Protein AF-A0A940FHJ2-F1 (afdb_monomer)

Nearest PDB structures (foldseek):
  7kdt-assembly1_A  TM=5.756E-01  e=2.797E-02  Homo sapiens
  3hym-assembly10_L  TM=4.550E-01  e=8.318E-03  Homo sapiens
  3hym-assembly10_H  TM=4.574E-01  e=1.674E-02  Homo sapiens
  7rqf-assembly1_A  TM=3.816E-01  e=1.525E-02  Pseudomonas aeruginosa PAO1
  7xn7-assembly1_q  TM=4.745E-01  e=3.876E-02  Komagataella phaffii

Sequence (219 aa):
MRRRVVALGLAALLWGVQAACLKQLGAAQSAGISRLTVPNPQLVKLAVSDFDNLTADLLWMQVIVHNGEQLVADGDA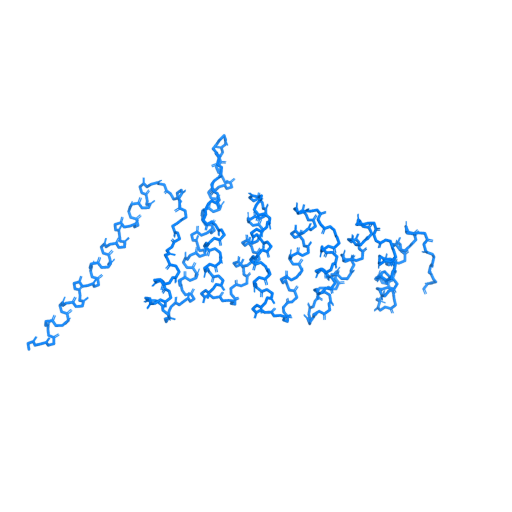MRDFSGMYEALDLVTDLDSRFREAAIFGSWMLSDAGKVDEARRLLVKSMHQHPSEWIYPYQLGFVEFLYARRYIEAAEYFSRAASLPDGPAGAARMAAGMYAKGNKTDLAIASWRNIHAKGDARVRGFARRALAKLGVSVDP

Secondary structure (DSSP, 8-state):
-HHHHHHHHHHHHHHHHHHHHHHHHHHHHHS-S-S-----HHHHHHHHGGGHHHHHHHHHHHHHHHHHHHHH--SS-----TTHHHHHHHHHHH-TT-HHHHHHHHHHHHHTT-HHHHHHHHHHHHHH-TT-THHHHHHHHHIIIII--HHHHHHHHHHHHHSTT--TTHHHHHHHHHHHTT-HHHHHHHHHHHHHHS-HHHHHHHHHHHHHTT-----

Foldseek 3Di:
DVVVVVVVVVVVVVVVVVVVVVVVVVVCVVVDLQDLDQPDLVVCCVPPVVCLQVVLVVLVVSLVVLLVCLVPDDDPPPRDCPCLLVSLVSSCVSPVVPVCSLQVSLVSCLVVVNLVSNLVSLVVSCVVPVQALVSLQSNLVSCVPRVVNLQSSLVSLVSSCPHPPRDPCSLVSSLVSCVVVVVLVVNLVSLVVQLVPDDPVSVVVSQVSCVVSVDHDDD

Radius of gyration: 24.1 Å; Cα contacts (8 Å, |Δi|>4): 245; chains: 1; bounding box: 44×49×82 Å

Structure (mmCIF, N/CA/C/O backbone):
data_AF-A0A940FHJ2-F1
#
_entry.id   AF-A0A940FHJ2-F1
#
loop_
_atom_site.group_PDB
_atom_site.id
_atom_site.type_symbol
_atom_site.label_atom_id
_atom_site.label_alt_id
_atom_site.label_comp_id
_atom_site.label_asym_id
_atom_site.label_entity_id
_atom_site.label_seq_id
_atom_site.pdbx_PDB_ins_code
_atom_site.Cartn_x
_atom_site.Cartn_y
_atom_site.Cartn_z
_atom_site.occupancy
_atom_site.B_iso_or_equiv
_atom_site.auth_seq_id
_atom_site.auth_comp_id
_atom_site.auth_asym_id
_atom_site.auth_atom_id
_atom_site.pdbx_PDB_model_num
ATOM 1 N N . MET A 1 1 ? 21.858 -28.198 -49.467 1.00 59.72 1 MET A N 1
ATOM 2 C CA . MET A 1 1 ? 22.017 -26.755 -49.768 1.00 59.72 1 MET A CA 1
ATOM 3 C C . MET A 1 1 ? 21.027 -25.880 -48.988 1.00 59.72 1 MET A C 1
ATOM 5 O O . MET A 1 1 ? 21.465 -25.062 -48.194 1.00 59.72 1 MET A O 1
ATOM 9 N N . ARG A 1 2 ? 19.713 -26.129 -49.085 1.00 68.19 2 ARG A N 1
ATOM 10 C CA . ARG A 1 2 ? 18.634 -25.370 -48.412 1.00 68.19 2 ARG A CA 1
ATOM 11 C C . ARG A 1 2 ? 18.776 -25.202 -46.882 1.00 68.19 2 ARG A C 1
ATOM 13 O O . ARG A 1 2 ? 18.584 -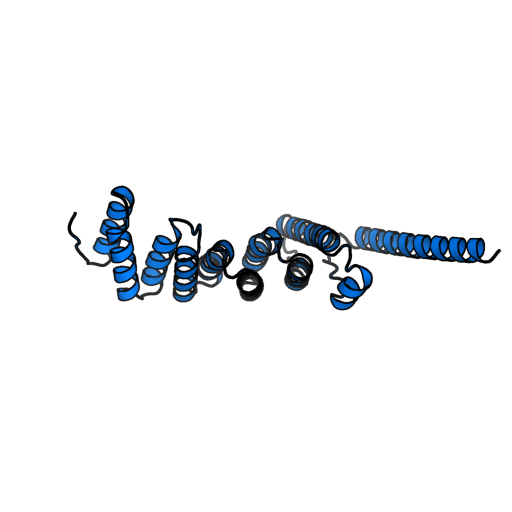24.106 -46.378 1.00 68.19 2 ARG A O 1
ATOM 20 N N . ARG A 1 3 ? 19.212 -26.237 -46.149 1.00 61.84 3 ARG A N 1
ATOM 21 C CA . ARG A 1 3 ? 19.461 -26.154 -44.689 1.00 61.84 3 ARG A CA 1
ATOM 22 C C . ARG A 1 3 ? 20.616 -25.215 -44.308 1.00 61.84 3 ARG A C 1
ATOM 24 O O . ARG A 1 3 ? 20.548 -24.567 -43.275 1.00 61.84 3 ARG A O 1
ATOM 31 N N . ARG A 1 4 ? 21.649 -25.114 -45.154 1.00 67.00 4 ARG A N 1
ATOM 32 C CA . ARG A 1 4 ? 22.792 -24.210 -44.927 1.00 67.00 4 ARG A CA 1
ATOM 33 C C . ARG A 1 4 ? 22.402 -22.752 -45.167 1.00 67.00 4 ARG A C 1
ATOM 35 O O . ARG A 1 4 ? 22.816 -21.892 -44.410 1.00 67.00 4 ARG A O 1
ATOM 42 N N . VAL A 1 5 ? 21.553 -22.497 -46.164 1.00 76.31 5 VAL A N 1
ATOM 43 C CA . VAL A 1 5 ? 21.015 -21.155 -46.447 1.00 76.31 5 VAL A CA 1
ATOM 44 C C . VAL A 1 5 ? 20.120 -20.663 -45.306 1.00 76.31 5 VAL A C 1
ATOM 46 O O . VAL A 1 5 ? 20.263 -19.529 -44.872 1.00 76.31 5 VAL A O 1
ATOM 49 N N . VAL A 1 6 ? 19.259 -21.530 -44.761 1.00 74.69 6 VAL A N 1
ATOM 50 C CA . VAL A 1 6 ? 18.420 -21.188 -43.598 1.00 74.69 6 VAL A CA 1
ATOM 51 C C . VAL A 1 6 ? 19.267 -20.942 -42.345 1.00 74.69 6 VAL A C 1
ATOM 53 O O . VAL A 1 6 ? 19.045 -19.957 -41.652 1.00 74.69 6 VAL A O 1
ATOM 56 N N . ALA A 1 7 ? 20.273 -21.783 -42.080 1.00 72.31 7 ALA A N 1
ATOM 57 C CA . ALA A 1 7 ? 21.169 -21.596 -40.937 1.00 72.31 7 ALA A CA 1
ATOM 58 C C . ALA A 1 7 ? 21.975 -20.287 -41.028 1.00 72.31 7 ALA A C 1
ATOM 60 O O . ALA A 1 7 ? 22.108 -19.583 -40.032 1.00 72.31 7 ALA A O 1
ATOM 61 N N . LEU A 1 8 ? 22.459 -19.927 -42.222 1.00 80.81 8 LEU A N 1
ATOM 62 C CA . LEU A 1 8 ? 23.147 -18.655 -42.462 1.00 80.81 8 LEU A CA 1
ATOM 63 C C . LEU A 1 8 ? 22.206 -17.454 -42.314 1.00 80.81 8 LEU A C 1
ATOM 65 O O . LEU A 1 8 ? 22.603 -16.443 -41.745 1.00 80.81 8 LEU A O 1
ATOM 69 N N . GLY A 1 9 ? 20.955 -17.577 -42.767 1.00 79.12 9 GLY A N 1
ATOM 70 C CA . GLY A 1 9 ? 19.933 -16.547 -42.577 1.00 79.12 9 GLY A CA 1
ATOM 71 C C . GLY A 1 9 ? 19.607 -16.310 -41.101 1.00 79.12 9 GLY A C 1
ATOM 72 O O . GLY A 1 9 ? 19.577 -15.167 -40.660 1.00 79.12 9 GLY A O 1
ATOM 73 N N . LEU A 1 10 ? 19.438 -17.380 -40.318 1.00 74.81 10 LEU A N 1
ATOM 74 C CA . LEU A 1 10 ? 19.198 -17.292 -38.873 1.00 74.81 10 LEU A CA 1
ATOM 75 C C . LEU A 1 10 ? 20.406 -16.728 -38.121 1.00 74.81 10 LEU A C 1
ATOM 77 O O . LEU A 1 10 ? 20.232 -15.891 -37.242 1.00 74.81 10 LEU A O 1
ATOM 81 N N . ALA A 1 11 ? 21.623 -17.135 -38.492 1.00 72.81 11 ALA A N 1
ATOM 82 C CA . ALA A 1 11 ? 22.846 -16.595 -37.909 1.00 72.81 11 ALA A CA 1
ATOM 83 C C . ALA A 1 11 ? 23.003 -15.097 -38.205 1.00 72.81 11 ALA A C 1
ATOM 85 O O . ALA A 1 11 ? 23.336 -14.338 -37.302 1.00 72.81 11 ALA A O 1
ATOM 86 N N . ALA A 1 12 ? 22.705 -14.657 -39.432 1.00 76.62 12 ALA A N 1
ATOM 87 C CA . ALA A 1 12 ? 22.716 -13.244 -39.804 1.00 76.62 12 ALA A CA 1
ATOM 88 C C . ALA A 1 12 ? 21.636 -12.440 -39.063 1.00 76.62 12 ALA A C 1
ATOM 90 O O . ALA A 1 12 ? 21.886 -11.301 -38.672 1.00 76.62 12 ALA A O 1
ATOM 91 N N . LEU A 1 13 ? 20.463 -13.036 -38.822 1.00 77.31 13 LEU A N 1
ATOM 92 C CA . LEU A 1 13 ? 19.397 -12.417 -38.037 1.00 77.31 13 LEU A CA 1
ATOM 93 C C . LEU A 1 13 ? 19.810 -12.259 -36.566 1.00 77.31 13 LEU A C 1
ATOM 95 O O . LEU A 1 13 ? 19.687 -11.172 -36.014 1.00 77.31 13 LEU A O 1
ATOM 99 N N . LEU A 1 14 ? 20.368 -13.314 -35.962 1.00 69.44 14 LEU A N 1
ATOM 100 C CA . LEU A 1 14 ? 20.918 -13.301 -34.601 1.00 69.44 14 LEU A CA 1
ATOM 101 C C . LEU A 1 14 ? 22.036 -12.267 -34.452 1.00 69.44 14 LEU A C 1
ATOM 103 O O . LEU A 1 14 ? 22.025 -11.490 -33.504 1.00 69.44 14 LEU A O 1
ATOM 107 N N . TRP A 1 15 ? 22.957 -12.197 -35.416 1.00 73.19 15 TRP A N 1
ATOM 108 C CA . TRP A 1 15 ? 24.002 -11.173 -35.447 1.00 73.19 15 TRP A CA 1
ATOM 109 C C . TRP A 1 15 ? 23.436 -9.763 -35.616 1.00 73.19 15 TRP A C 1
ATOM 111 O O . TRP A 1 15 ? 23.907 -8.837 -34.965 1.00 73.19 15 TRP A O 1
ATOM 121 N N . GLY A 1 16 ? 22.415 -9.590 -36.457 1.00 74.19 16 GLY A N 1
ATOM 122 C CA . GLY A 1 16 ? 21.731 -8.312 -36.644 1.00 74.19 16 GLY A CA 1
ATOM 123 C C . GLY A 1 16 ? 21.043 -7.836 -35.366 1.00 74.19 16 GLY A C 1
ATOM 124 O O . GLY A 1 16 ? 21.204 -6.680 -34.980 1.00 74.19 16 GLY A O 1
ATOM 125 N N . VAL A 1 17 ? 20.354 -8.740 -34.667 1.00 72.69 17 VAL A N 1
ATOM 126 C CA . VAL A 1 17 ? 19.733 -8.477 -33.362 1.00 72.69 17 VAL A CA 1
ATOM 127 C C . VAL A 1 17 ? 20.798 -8.162 -32.312 1.00 72.69 17 VAL A C 1
ATOM 129 O O . VAL A 1 17 ? 20.668 -7.178 -31.590 1.00 72.69 17 VAL A O 1
ATOM 132 N N . GLN A 1 18 ? 21.890 -8.927 -32.260 1.00 64.25 18 GLN A N 1
ATOM 133 C CA . GLN A 1 18 ? 22.976 -8.713 -31.303 1.00 64.25 18 GLN A CA 1
ATOM 134 C C . GLN A 1 18 ? 23.720 -7.394 -31.558 1.00 64.25 18 GLN A C 1
ATOM 136 O O . GLN A 1 18 ? 24.024 -6.670 -30.614 1.00 64.25 18 GLN A O 1
ATOM 141 N N . ALA A 1 19 ? 23.959 -7.031 -32.819 1.00 66.81 19 ALA A N 1
ATOM 142 C CA . ALA A 1 19 ? 24.574 -5.762 -33.199 1.00 66.81 19 ALA A CA 1
ATOM 143 C C . ALA A 1 19 ? 23.647 -4.565 -32.941 1.00 66.81 19 ALA A C 1
ATOM 145 O O . ALA A 1 19 ? 24.117 -3.509 -32.518 1.00 66.81 19 ALA A O 1
ATOM 146 N N . ALA A 1 20 ? 22.338 -4.714 -33.165 1.00 66.56 20 ALA A N 1
ATOM 147 C CA . ALA A 1 20 ? 21.347 -3.696 -32.823 1.00 66.56 20 ALA A CA 1
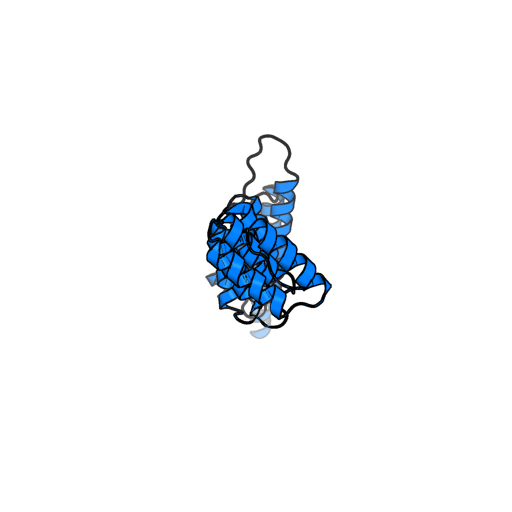ATOM 148 C C . ALA A 1 20 ? 21.244 -3.507 -31.303 1.00 66.56 20 ALA A C 1
ATOM 150 O O . ALA A 1 20 ? 21.253 -2.372 -30.833 1.00 66.56 20 ALA A O 1
ATOM 151 N N . CYS A 1 21 ? 21.252 -4.605 -30.544 1.00 59.28 21 CYS A N 1
ATOM 152 C CA . CYS A 1 21 ? 21.274 -4.600 -29.085 1.00 59.28 21 CYS A CA 1
ATOM 153 C C . CYS A 1 21 ? 22.549 -3.932 -28.550 1.00 59.28 21 CYS A C 1
ATOM 155 O O . CYS A 1 21 ? 22.465 -3.020 -27.738 1.00 59.28 21 CYS A O 1
ATOM 157 N N . LEU A 1 22 ? 23.729 -4.280 -29.078 1.00 56.97 22 LEU A N 1
ATOM 158 C CA . LEU A 1 22 ? 25.003 -3.647 -28.713 1.00 56.97 22 LEU A CA 1
ATOM 159 C C . LEU A 1 22 ? 25.050 -2.157 -29.067 1.00 56.97 22 LEU A C 1
ATOM 161 O O . LEU A 1 22 ? 25.589 -1.365 -28.300 1.00 56.97 22 LEU A O 1
ATOM 165 N N . LYS A 1 23 ? 24.472 -1.750 -30.203 1.00 62.69 23 LYS A N 1
ATOM 166 C CA . LYS A 1 23 ? 24.360 -0.330 -30.567 1.00 62.69 23 LYS A CA 1
ATOM 167 C C . LYS A 1 23 ? 23.392 0.423 -29.662 1.00 62.69 23 LYS A C 1
ATOM 169 O O . LYS A 1 23 ? 23.693 1.553 -29.301 1.00 62.69 23 LYS A O 1
ATO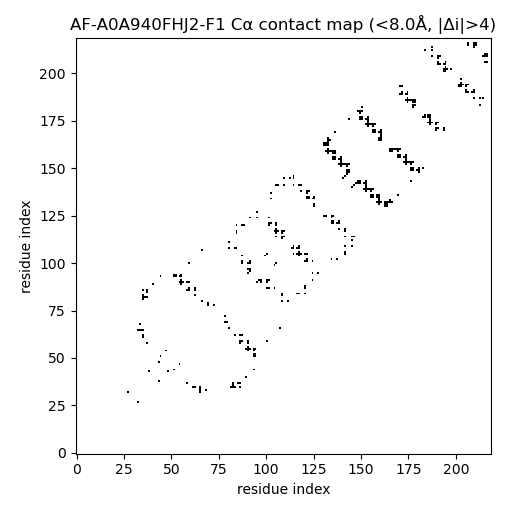M 174 N N . GLN A 1 24 ? 22.266 -0.179 -29.284 1.00 58.66 24 GLN A N 1
ATOM 175 C CA . GLN A 1 24 ? 21.334 0.411 -28.320 1.00 58.66 24 GLN A CA 1
ATOM 176 C C . GLN A 1 24 ? 21.951 0.497 -26.924 1.00 58.66 24 GLN A C 1
ATOM 178 O O . GLN A 1 24 ? 21.825 1.531 -26.282 1.00 58.66 24 GLN A O 1
ATOM 183 N N . LEU A 1 25 ? 22.683 -0.532 -26.497 1.00 54.69 25 LEU A N 1
ATOM 184 C CA . LEU A 1 25 ? 23.445 -0.536 -25.250 1.00 54.69 25 LEU A CA 1
ATOM 185 C C . LEU A 1 25 ? 24.536 0.538 -25.262 1.00 54.69 25 LEU A C 1
ATOM 187 O O . LEU A 1 25 ? 24.641 1.286 -24.302 1.00 54.69 25 LEU A O 1
ATOM 191 N N . GLY A 1 26 ? 25.295 0.678 -26.353 1.00 47.75 26 GLY A N 1
ATOM 192 C CA . GLY A 1 26 ? 26.315 1.721 -26.499 1.00 47.75 26 GLY A CA 1
ATOM 193 C C . GLY A 1 26 ? 25.729 3.134 -26.579 1.00 47.75 26 GLY A C 1
ATOM 194 O O . GLY A 1 26 ? 26.271 4.059 -25.980 1.00 47.75 26 GLY A O 1
ATOM 195 N N . ALA A 1 27 ? 24.586 3.303 -27.252 1.00 52.53 27 ALA A N 1
ATOM 196 C CA . ALA A 1 27 ? 23.852 4.565 -27.288 1.00 52.53 27 ALA A CA 1
ATOM 197 C C . ALA A 1 27 ? 23.308 4.938 -25.897 1.00 52.53 27 ALA A C 1
ATOM 199 O O . ALA A 1 27 ? 23.469 6.083 -25.478 1.00 52.53 27 ALA A O 1
ATOM 200 N N . ALA A 1 28 ? 22.760 3.968 -25.157 1.00 50.19 28 ALA A N 1
ATOM 201 C CA . ALA A 1 28 ? 22.333 4.122 -23.765 1.00 50.19 28 ALA A CA 1
ATOM 202 C C . ALA A 1 28 ? 23.512 4.432 -22.826 1.00 50.19 28 ALA A C 1
ATOM 204 O O . ALA A 1 28 ? 23.382 5.242 -21.918 1.00 50.19 28 ALA A O 1
ATOM 205 N N . GLN A 1 29 ? 24.692 3.862 -23.084 1.00 45.03 29 GLN A N 1
ATOM 206 C CA . GLN A 1 29 ? 25.918 4.161 -22.338 1.00 45.03 29 GLN A CA 1
ATOM 207 C C . GLN A 1 29 ? 26.427 5.589 -22.599 1.00 45.03 29 GLN A C 1
ATOM 209 O O . GLN A 1 29 ? 26.970 6.227 -21.702 1.00 45.03 29 GLN A O 1
ATOM 214 N N . SER A 1 30 ? 26.248 6.098 -23.823 1.00 41.78 30 SER A N 1
ATOM 215 C CA . SER A 1 30 ? 26.708 7.432 -24.240 1.00 41.78 30 SER A CA 1
ATOM 216 C C . SER A 1 30 ? 25.734 8.576 -23.929 1.00 41.78 30 SER A C 1
ATOM 218 O O . SER A 1 30 ? 26.151 9.730 -23.889 1.00 41.78 30 SER A O 1
ATOM 220 N N . ALA A 1 31 ? 24.455 8.275 -23.689 1.00 47.28 31 ALA A N 1
ATOM 221 C CA . ALA A 1 31 ? 23.430 9.262 -23.341 1.00 47.28 31 ALA A CA 1
ATOM 222 C C . ALA A 1 31 ? 23.400 9.608 -21.837 1.00 47.28 31 ALA A C 1
ATOM 224 O O . ALA A 1 31 ? 22.582 10.423 -21.413 1.00 47.28 31 ALA A O 1
ATOM 225 N N . GLY A 1 32 ? 24.270 8.978 -21.037 1.00 43.28 32 GLY A N 1
ATOM 226 C CA . GLY A 1 32 ? 23.998 8.742 -19.623 1.00 43.28 32 GLY A CA 1
ATOM 227 C C . GLY A 1 32 ? 22.874 7.712 -19.481 1.00 43.28 32 GLY A C 1
ATOM 228 O O . GLY A 1 32 ? 21.991 7.611 -20.331 1.00 43.28 32 GLY A O 1
ATOM 229 N N . ILE A 1 33 ? 22.842 6.975 -18.375 1.00 44.97 33 ILE A N 1
ATOM 230 C CA . ILE A 1 33 ? 21.748 6.045 -18.019 1.00 44.97 33 ILE A CA 1
ATOM 231 C C . ILE A 1 33 ? 20.425 6.822 -17.729 1.00 44.97 33 ILE A C 1
ATOM 233 O O . ILE A 1 33 ? 19.425 6.294 -17.268 1.00 44.97 33 ILE A O 1
ATOM 237 N N . SER A 1 34 ? 20.373 8.100 -18.109 1.00 49.62 34 SER A N 1
ATOM 238 C CA . SER A 1 34 ? 19.441 9.147 -17.709 1.00 49.62 34 SER A CA 1
ATOM 239 C C . SER A 1 34 ? 18.014 9.029 -18.251 1.00 49.62 34 SER A C 1
ATOM 241 O O . SER A 1 34 ? 17.199 9.904 -17.965 1.00 49.62 34 SER A O 1
ATOM 243 N N . ARG A 1 35 ? 17.675 8.013 -19.055 1.00 56.03 35 ARG A N 1
ATOM 244 C CA . ARG A 1 35 ? 16.306 7.849 -19.568 1.00 56.03 35 ARG A CA 1
ATOM 245 C C . ARG A 1 35 ? 15.867 6.394 -19.524 1.00 56.03 35 ARG A C 1
ATOM 247 O O . ARG A 1 35 ? 16.306 5.572 -20.330 1.00 56.03 35 ARG A O 1
ATOM 254 N N . LEU A 1 36 ? 14.922 6.118 -18.629 1.00 64.38 36 LEU A N 1
ATOM 255 C CA . LEU A 1 36 ? 14.189 4.864 -18.589 1.00 64.38 36 LEU A CA 1
ATOM 256 C C . LEU A 1 36 ? 13.571 4.593 -19.968 1.00 64.38 36 LEU A C 1
ATOM 258 O O . LEU A 1 36 ? 12.669 5.297 -20.427 1.00 64.38 36 LEU A O 1
ATOM 262 N N . THR A 1 37 ? 14.105 3.595 -20.666 1.00 63.84 37 THR A N 1
ATOM 263 C CA . THR A 1 37 ? 13.625 3.227 -21.997 1.00 63.84 37 THR A CA 1
ATOM 264 C C . THR A 1 37 ? 12.550 2.172 -21.825 1.00 63.84 37 THR A C 1
ATOM 266 O O . THR A 1 37 ? 12.854 0.998 -21.651 1.00 63.84 37 THR A O 1
ATOM 269 N N . VAL A 1 38 ? 11.287 2.589 -21.871 1.00 61.69 38 VAL A N 1
ATOM 270 C CA . VAL A 1 38 ? 10.152 1.663 -21.808 1.00 61.69 38 VAL A CA 1
ATOM 271 C C . VAL A 1 38 ? 9.869 1.141 -23.222 1.00 61.69 38 VAL A C 1
ATOM 273 O O . VAL A 1 38 ? 9.480 1.930 -24.089 1.00 61.69 38 VAL A O 1
ATOM 276 N N . PRO A 1 39 ? 10.083 -0.156 -23.513 1.00 66.12 39 PRO A N 1
ATOM 277 C CA . PRO A 1 39 ? 9.739 -0.711 -24.813 1.00 66.12 39 PRO A CA 1
ATOM 278 C C . PRO A 1 39 ? 8.215 -0.771 -24.977 1.00 66.12 39 PRO A C 1
ATOM 280 O O . PRO A 1 39 ? 7.474 -0.817 -23.998 1.00 66.12 39 PRO A O 1
ATOM 283 N N . ASN A 1 40 ? 7.724 -0.791 -26.221 1.00 61.75 40 ASN A N 1
ATOM 284 C CA . ASN A 1 40 ? 6.284 -0.886 -26.473 1.00 61.75 40 ASN A CA 1
ATOM 285 C C . ASN A 1 40 ? 5.720 -2.206 -25.886 1.00 61.75 40 ASN A C 1
ATOM 287 O O . ASN A 1 40 ? 6.109 -3.276 -26.369 1.00 61.75 40 ASN A O 1
ATOM 291 N N . PRO A 1 41 ? 4.769 -2.154 -24.929 1.00 62.66 41 PRO A N 1
ATOM 292 C CA . PRO A 1 41 ? 4.202 -3.334 -24.269 1.00 62.66 41 PRO A CA 1
ATOM 293 C C . PRO A 1 41 ? 3.667 -4.405 -25.224 1.00 62.66 41 PRO A C 1
ATOM 295 O O . PRO A 1 41 ? 3.825 -5.600 -24.981 1.00 62.66 41 PRO A O 1
ATOM 298 N N . GLN A 1 42 ? 3.048 -3.989 -26.332 1.00 60.25 42 GLN A N 1
ATOM 299 C CA . GLN A 1 42 ? 2.451 -4.904 -27.306 1.00 60.25 42 GLN A CA 1
ATOM 300 C C . GLN A 1 42 ? 3.516 -5.640 -28.123 1.00 60.25 42 GLN A C 1
ATOM 302 O O . GLN A 1 42 ? 3.341 -6.810 -28.452 1.00 60.25 42 GLN A O 1
ATOM 307 N N . LEU A 1 43 ? 4.635 -4.974 -28.424 1.00 60.03 43 LEU A N 1
ATOM 308 C CA . LEU A 1 43 ? 5.751 -5.589 -29.144 1.00 60.03 43 LEU A CA 1
ATOM 309 C C . LEU A 1 43 ? 6.532 -6.550 -28.248 1.00 60.03 43 LEU A C 1
ATOM 311 O O . LEU A 1 43 ? 6.967 -7.594 -28.723 1.00 60.03 43 LEU A O 1
ATOM 315 N N . VAL A 1 44 ? 6.659 -6.231 -26.957 1.00 63.38 44 VAL A N 1
ATOM 316 C CA . VAL A 1 44 ? 7.290 -7.122 -25.976 1.00 63.38 44 VAL A CA 1
ATOM 317 C C . VAL A 1 44 ? 6.464 -8.395 -25.794 1.00 63.38 44 VAL A C 1
ATOM 319 O O . VAL A 1 44 ? 6.990 -9.483 -26.007 1.00 63.38 44 VAL A O 1
ATOM 322 N N . LYS A 1 45 ? 5.157 -8.283 -25.519 1.00 60.34 45 LYS A N 1
ATOM 323 C CA . LYS A 1 45 ? 4.288 -9.465 -25.360 1.00 60.34 45 LYS A CA 1
ATOM 324 C C . LYS A 1 45 ? 4.261 -10.357 -26.613 1.00 60.34 45 LYS A C 1
ATOM 326 O O . LYS A 1 45 ? 4.145 -11.570 -26.492 1.00 60.34 45 LYS A O 1
ATOM 331 N N . LEU A 1 46 ? 4.391 -9.785 -27.817 1.00 60.66 46 LEU A N 1
ATOM 332 C CA . LEU A 1 46 ? 4.403 -10.550 -29.073 1.00 60.66 46 LEU A CA 1
ATOM 333 C C . LEU A 1 46 ? 5.760 -11.213 -29.372 1.00 60.66 46 LEU A C 1
ATOM 335 O O . LEU A 1 46 ? 5.796 -12.293 -29.956 1.00 60.66 46 LEU A O 1
ATOM 339 N N . ALA A 1 47 ? 6.871 -10.560 -29.024 1.00 61.41 47 ALA A N 1
ATOM 340 C CA . ALA A 1 47 ? 8.214 -11.039 -29.352 1.00 61.41 47 ALA A CA 1
ATOM 341 C C . ALA A 1 47 ? 8.795 -11.995 -28.302 1.00 61.41 47 ALA A C 1
ATOM 343 O O . ALA A 1 47 ? 9.706 -12.756 -28.626 1.00 61.41 47 ALA A O 1
ATOM 344 N N . VAL A 1 48 ? 8.312 -11.924 -27.056 1.00 62.91 48 VAL A N 1
ATOM 345 C CA . VAL A 1 48 ? 9.003 -12.521 -25.909 1.00 62.91 48 VAL A CA 1
ATOM 346 C C . VAL A 1 48 ? 8.097 -13.330 -24.973 1.00 62.91 48 VAL A C 1
ATOM 348 O O . VAL A 1 48 ? 8.523 -13.601 -23.859 1.00 62.91 48 VAL A O 1
ATOM 351 N N . SER A 1 49 ? 6.905 -13.773 -25.402 1.00 65.69 49 SER A N 1
ATOM 352 C CA . SER A 1 49 ? 5.918 -14.435 -24.515 1.00 65.69 49 SER A CA 1
ATOM 353 C C . SER A 1 49 ? 6.467 -15.607 -23.687 1.00 65.69 49 SER A C 1
ATOM 355 O O . SER A 1 49 ? 5.991 -15.870 -22.588 1.00 65.69 49 SER A O 1
ATOM 357 N N . ASP A 1 50 ? 7.481 -16.321 -24.187 1.00 73.25 50 ASP A N 1
ATOM 358 C CA . ASP A 1 50 ? 8.112 -17.440 -23.467 1.00 73.25 50 ASP A CA 1
ATOM 359 C C . ASP A 1 50 ? 9.125 -16.984 -22.390 1.00 73.25 50 ASP A C 1
ATOM 361 O O . ASP A 1 50 ? 9.590 -17.793 -21.585 1.00 73.25 50 ASP A O 1
ATOM 365 N N . PHE A 1 51 ? 9.471 -15.694 -22.351 1.00 79.56 51 PHE A N 1
ATOM 366 C CA . PHE A 1 51 ? 10.422 -15.082 -21.418 1.00 79.56 51 PHE A CA 1
ATOM 367 C C . PHE A 1 51 ? 9.855 -13.832 -20.726 1.00 79.56 51 PHE A C 1
ATOM 369 O O . PHE A 1 51 ? 10.617 -12.924 -20.374 1.00 79.56 51 PHE A O 1
ATOM 376 N N . ASP A 1 52 ? 8.541 -13.777 -20.503 1.00 81.06 52 ASP A N 1
ATOM 377 C CA . ASP A 1 52 ? 7.885 -12.649 -19.827 1.00 81.06 52 ASP A CA 1
ATOM 378 C C . ASP A 1 52 ? 8.538 -12.339 -18.467 1.00 81.06 52 ASP A C 1
ATOM 380 O O . ASP A 1 52 ? 8.903 -11.192 -18.218 1.00 81.06 52 ASP A O 1
ATOM 384 N N . ASN A 1 53 ? 8.822 -13.358 -17.643 1.00 85.25 53 ASN A N 1
ATOM 385 C CA . ASN A 1 53 ? 9.475 -13.170 -16.336 1.00 85.25 53 ASN A CA 1
ATOM 386 C C . ASN A 1 53 ? 10.901 -12.605 -16.461 1.00 85.25 53 ASN A C 1
ATOM 388 O O . ASN A 1 53 ? 11.256 -11.666 -15.760 1.00 85.25 53 ASN A O 1
ATOM 392 N N . LEU A 1 54 ? 11.716 -13.120 -17.392 1.00 86.12 54 LEU A N 1
ATOM 393 C CA . LEU A 1 54 ? 13.074 -12.599 -17.610 1.00 86.12 54 LEU A CA 1
ATOM 394 C C . LEU A 1 54 ? 13.033 -11.151 -18.113 1.00 86.12 54 LEU A C 1
ATOM 396 O O . LEU A 1 54 ? 13.876 -10.330 -17.756 1.00 86.12 54 LEU A O 1
ATOM 400 N N . THR A 1 55 ? 12.050 -10.829 -18.949 1.00 84.12 55 THR A N 1
ATOM 401 C CA . THR A 1 55 ? 11.859 -9.467 -19.447 1.00 84.12 55 THR A CA 1
ATOM 402 C C . THR A 1 55 ? 11.415 -8.536 -18.321 1.00 84.12 55 THR A C 1
ATOM 404 O O . THR A 1 55 ? 11.930 -7.422 -18.221 1.00 84.12 55 THR A O 1
ATOM 407 N N . ALA A 1 56 ? 10.525 -9.002 -17.441 1.00 88.12 56 ALA A N 1
ATOM 408 C CA . ALA A 1 56 ? 10.126 -8.297 -16.229 1.00 88.12 56 ALA A CA 1
ATOM 409 C C . ALA A 1 56 ? 11.338 -8.022 -15.322 1.00 88.12 56 ALA A C 1
ATOM 411 O O . ALA A 1 56 ? 11.524 -6.882 -14.904 1.00 88.12 56 ALA A O 1
ATOM 412 N N . ASP A 1 57 ? 12.208 -9.013 -15.105 1.00 87.19 57 ASP A N 1
ATOM 413 C CA . ASP A 1 57 ? 13.433 -8.867 -14.307 1.00 87.19 57 ASP A CA 1
ATOM 414 C C . ASP A 1 57 ? 14.395 -7.823 -14.897 1.00 87.19 57 ASP A C 1
ATOM 416 O O . ASP A 1 57 ? 14.918 -6.968 -14.180 1.00 87.19 57 ASP A O 1
ATOM 420 N N . LEU A 1 58 ? 14.618 -7.843 -16.216 1.00 86.81 58 LEU A N 1
ATOM 421 C CA . LEU A 1 58 ? 15.497 -6.876 -16.884 1.00 86.81 58 LEU A CA 1
ATOM 422 C C . LEU A 1 58 ? 14.940 -5.449 -16.826 1.00 86.81 58 LEU A C 1
ATOM 424 O O . LEU A 1 58 ? 15.690 -4.505 -16.565 1.00 86.81 58 LEU A O 1
ATOM 428 N N . LEU A 1 59 ? 13.634 -5.285 -17.047 1.00 86.62 59 LEU A N 1
ATOM 429 C CA . LEU A 1 59 ? 12.960 -3.991 -16.919 1.00 86.62 59 LEU A CA 1
ATOM 430 C C . LEU A 1 59 ? 12.992 -3.490 -15.473 1.00 86.62 59 LEU A C 1
ATOM 432 O O . LEU A 1 59 ? 13.261 -2.316 -15.230 1.00 86.62 59 LEU A O 1
ATOM 436 N N . TRP A 1 60 ? 12.786 -4.382 -14.506 1.00 90.69 60 TRP A N 1
ATOM 437 C CA . TRP A 1 60 ? 12.876 -4.062 -13.089 1.00 90.69 60 TRP A CA 1
ATOM 438 C C . TRP A 1 60 ? 14.265 -3.557 -12.690 1.00 90.69 60 TRP A C 1
ATOM 440 O O . TRP A 1 60 ? 14.381 -2.546 -11.996 1.00 90.69 60 TRP A O 1
ATOM 450 N N . MET A 1 61 ? 15.327 -4.197 -13.186 1.00 87.69 61 MET A N 1
ATOM 451 C CA . MET A 1 61 ? 16.695 -3.732 -12.952 1.00 87.69 61 MET A CA 1
ATOM 452 C C . MET A 1 61 ? 16.923 -2.318 -13.495 1.00 87.69 61 MET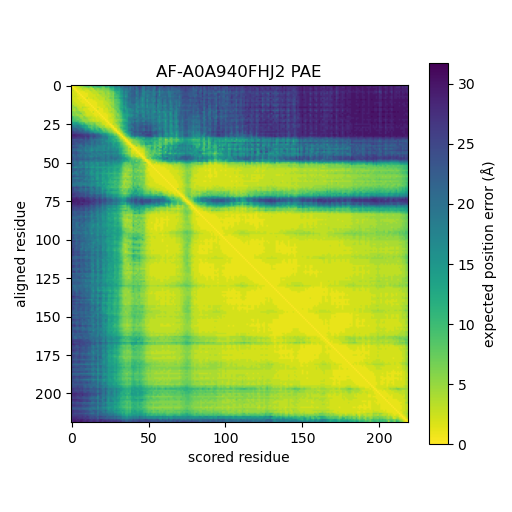 A C 1
ATOM 454 O O . MET A 1 61 ? 17.543 -1.502 -12.815 1.00 87.69 61 MET A O 1
ATOM 458 N N . GLN A 1 62 ? 16.384 -1.991 -14.675 1.00 84.81 62 GLN A N 1
ATOM 459 C CA . GLN A 1 62 ? 16.454 -0.627 -15.214 1.00 84.81 62 GLN A CA 1
ATOM 460 C C . GLN A 1 62 ? 15.715 0.374 -14.321 1.00 84.81 62 GLN A C 1
ATOM 462 O O . GLN A 1 62 ? 16.232 1.458 -14.068 1.00 84.81 62 GLN A O 1
ATOM 467 N N . VAL A 1 63 ? 14.542 -0.003 -13.803 1.00 87.75 63 VAL A N 1
ATOM 468 C CA . VAL A 1 63 ? 13.757 0.827 -12.879 1.00 87.75 63 VAL A CA 1
ATOM 469 C C . VAL A 1 63 ? 14.525 1.109 -11.584 1.00 87.75 63 VAL A C 1
ATOM 471 O O . VAL A 1 63 ? 14.595 2.265 -11.162 1.00 87.75 63 VAL A O 1
ATOM 474 N N . ILE A 1 64 ? 15.139 0.092 -10.967 1.00 86.88 64 ILE A N 1
ATOM 475 C CA . ILE A 1 64 ? 15.937 0.280 -9.745 1.00 86.88 64 ILE A CA 1
ATOM 476 C C . ILE A 1 64 ? 17.141 1.184 -10.012 1.00 86.88 64 ILE A C 1
ATOM 478 O O . ILE A 1 64 ? 17.375 2.112 -9.238 1.00 86.88 64 ILE A O 1
ATOM 482 N N . VAL A 1 65 ? 17.906 0.912 -11.076 1.00 83.38 65 VAL A N 1
ATOM 483 C CA . VAL A 1 65 ? 19.113 1.688 -11.400 1.00 83.38 65 VAL A CA 1
ATOM 484 C C . VAL A 1 65 ? 18.748 3.146 -11.658 1.00 83.38 65 VAL A C 1
ATOM 486 O O . VAL A 1 65 ? 19.312 4.025 -11.011 1.00 83.38 65 VAL A O 1
ATOM 489 N N . HIS A 1 66 ? 17.742 3.395 -12.504 1.00 82.25 66 HIS A N 1
ATOM 490 C CA . HIS A 1 66 ? 17.251 4.744 -12.801 1.00 82.25 66 HIS A CA 1
ATOM 491 C C . HIS A 1 66 ? 16.859 5.489 -11.523 1.00 82.25 66 HIS A C 1
ATOM 493 O O . HIS A 1 66 ? 17.277 6.619 -11.297 1.00 82.25 66 HIS A O 1
ATOM 499 N N . ASN A 1 67 ? 16.108 4.849 -10.628 1.00 83.50 67 ASN A N 1
ATOM 500 C CA . ASN A 1 67 ? 15.721 5.478 -9.368 1.00 83.50 67 ASN A CA 1
ATOM 501 C C . ASN A 1 67 ? 16.904 5.740 -8.429 1.00 83.50 67 ASN A C 1
ATOM 503 O O . ASN A 1 67 ? 16.932 6.772 -7.764 1.00 83.50 67 ASN A O 1
ATOM 507 N N . GLY A 1 68 ? 17.872 4.823 -8.364 1.00 80.81 68 GLY A N 1
ATOM 508 C CA . GLY A 1 68 ? 19.100 5.020 -7.597 1.00 80.81 68 GLY A CA 1
ATOM 509 C C . GLY A 1 68 ? 19.867 6.258 -8.060 1.00 80.81 68 GLY A C 1
ATOM 510 O O . GLY A 1 68 ? 20.292 7.060 -7.231 1.00 80.81 68 GLY A O 1
ATOM 511 N N . GLU A 1 69 ? 19.966 6.466 -9.372 1.00 78.31 69 GLU A N 1
ATOM 512 C CA . GLU A 1 69 ? 20.588 7.661 -9.949 1.00 78.31 69 GLU A CA 1
ATOM 513 C C . GLU A 1 69 ? 19.846 8.941 -9.550 1.00 78.31 69 GLU A C 1
ATOM 515 O O . GLU A 1 69 ? 20.485 9.897 -9.113 1.00 78.31 69 GLU A O 1
ATOM 520 N N . GLN A 1 70 ? 18.508 8.942 -9.573 1.00 76.81 70 GLN A N 1
ATOM 521 C CA . GLN A 1 70 ? 17.730 10.113 -9.145 1.00 76.81 70 GLN A CA 1
ATOM 522 C C . GLN A 1 70 ? 17.841 10.420 -7.648 1.00 76.81 70 GLN A C 1
ATOM 524 O O . GLN A 1 70 ? 17.665 11.572 -7.240 1.00 76.81 70 GLN A O 1
ATOM 529 N N . LEU A 1 71 ? 18.121 9.415 -6.816 1.00 75.31 71 LEU A N 1
ATOM 530 C CA . LEU A 1 71 ? 18.345 9.613 -5.384 1.00 75.31 71 LEU A CA 1
ATOM 531 C C . LEU A 1 71 ? 19.730 10.195 -5.080 1.00 75.31 71 LEU A C 1
ATOM 533 O O . LEU A 1 71 ? 19.851 10.951 -4.118 1.00 75.31 71 LEU A O 1
ATOM 537 N N . VAL A 1 72 ? 20.743 9.855 -5.883 1.00 75.88 72 VAL A N 1
ATOM 538 C CA . VAL A 1 72 ? 22.143 10.295 -5.712 1.00 75.88 72 VAL A CA 1
ATOM 539 C C . VAL A 1 72 ? 22.458 11.570 -6.506 1.00 75.88 72 VAL A C 1
ATOM 541 O O . VAL A 1 72 ? 23.478 12.206 -6.263 1.00 75.88 72 VAL A O 1
ATOM 544 N N . ALA A 1 73 ? 21.592 11.975 -7.439 1.00 69.00 73 ALA A N 1
ATOM 545 C CA . ALA A 1 73 ? 21.726 13.238 -8.153 1.00 69.00 73 ALA A CA 1
ATOM 546 C C . ALA A 1 73 ? 21.726 14.431 -7.173 1.00 69.00 73 ALA A C 1
ATOM 548 O O . ALA A 1 73 ? 20.703 14.755 -6.565 1.00 69.00 73 ALA A O 1
ATOM 549 N N . ASP A 1 74 ? 22.887 15.075 -7.033 1.00 55.59 74 ASP A N 1
ATOM 550 C CA . ASP A 1 74 ? 23.096 16.274 -6.219 1.00 55.59 74 ASP A CA 1
ATOM 551 C C . ASP A 1 74 ? 22.743 17.561 -6.997 1.00 55.59 74 ASP A C 1
ATOM 553 O O . ASP A 1 74 ? 23.041 17.694 -8.186 1.00 55.59 74 ASP A O 1
ATOM 557 N N . GLY A 1 75 ? 22.182 18.556 -6.298 1.00 55.97 75 GLY A N 1
ATOM 558 C CA . GLY A 1 75 ? 21.960 19.924 -6.802 1.00 55.97 75 GLY A CA 1
ATOM 559 C C . GLY A 1 75 ? 20.595 20.190 -7.458 1.00 55.97 75 GLY A C 1
ATOM 560 O O . GLY A 1 75 ? 19.680 19.378 -7.370 1.00 55.97 75 GLY A O 1
ATOM 561 N N . ASP A 1 76 ? 20.461 21.344 -8.131 1.00 52.06 76 ASP A N 1
ATOM 562 C CA . ASP A 1 76 ? 19.254 21.814 -8.857 1.00 52.06 76 ASP A CA 1
ATOM 563 C C . ASP A 1 76 ? 18.866 20.938 -10.077 1.00 52.06 76 ASP A C 1
ATOM 565 O O . ASP A 1 76 ? 18.004 21.309 -10.879 1.00 52.06 76 ASP A O 1
ATOM 569 N N . ALA A 1 77 ? 19.499 19.771 -10.253 1.00 60.72 77 ALA A N 1
ATOM 570 C CA . ALA A 1 77 ? 19.126 18.808 -11.277 1.00 60.72 77 ALA A CA 1
ATOM 571 C C . ALA A 1 77 ? 17.718 18.272 -10.978 1.00 60.72 77 ALA A C 1
ATOM 573 O O . ALA A 1 77 ? 17.479 17.562 -10.001 1.00 60.72 77 ALA A O 1
ATOM 574 N N . MET A 1 78 ? 16.761 18.632 -11.831 1.00 58.72 78 MET A N 1
ATOM 575 C CA . MET A 1 78 ? 15.386 18.172 -11.704 1.00 58.72 78 MET A CA 1
ATOM 576 C C . MET A 1 78 ? 15.343 16.657 -11.917 1.00 58.72 78 MET A C 1
ATOM 578 O O . MET A 1 78 ? 15.581 16.171 -13.022 1.00 58.72 78 MET A O 1
ATOM 582 N N . ARG A 1 79 ? 15.051 15.915 -10.843 1.00 72.81 79 ARG A N 1
ATOM 583 C CA . ARG A 1 79 ? 14.836 14.465 -10.896 1.00 72.81 79 ARG A CA 1
ATOM 584 C C . ARG A 1 79 ? 13.782 14.143 -11.956 1.00 72.81 79 ARG A C 1
ATOM 586 O O . ARG A 1 79 ? 12.685 14.702 -11.930 1.00 72.81 79 ARG A O 1
ATOM 593 N N . ASP A 1 80 ? 14.100 13.218 -12.851 1.00 76.81 80 ASP A N 1
ATOM 594 C CA . ASP A 1 80 ? 13.201 12.758 -13.907 1.00 76.81 80 ASP A CA 1
ATOM 595 C C . ASP A 1 80 ? 12.626 11.380 -13.562 1.00 76.81 80 ASP A C 1
ATOM 597 O O . ASP A 1 80 ? 13.311 10.359 -13.613 1.00 76.81 80 ASP A O 1
ATOM 601 N N . PHE A 1 81 ? 11.345 11.346 -13.217 1.00 80.19 81 PHE A N 1
ATOM 602 C CA . PHE A 1 81 ? 10.600 10.109 -12.970 1.00 80.19 81 PHE A CA 1
ATOM 603 C C . PHE A 1 81 ? 9.640 9.772 -14.122 1.00 80.19 81 PHE A C 1
ATOM 605 O O . PHE A 1 81 ? 8.684 9.011 -13.944 1.00 80.19 81 PHE A O 1
ATOM 612 N N . SER A 1 82 ? 9.842 10.371 -15.299 1.00 81.31 82 SER A N 1
ATOM 613 C CA . SER A 1 82 ? 9.055 10.081 -16.498 1.00 81.31 82 SER A CA 1
ATOM 614 C C . SER A 1 82 ? 9.250 8.628 -16.927 1.00 81.31 82 SER A C 1
ATOM 616 O O . SER A 1 82 ? 10.357 8.097 -16.873 1.00 81.31 82 SER A O 1
ATOM 618 N N . GLY A 1 83 ? 8.171 7.959 -17.334 1.00 83.88 83 GLY A N 1
ATOM 619 C CA . GLY A 1 83 ? 8.219 6.552 -17.739 1.00 83.88 83 GLY A CA 1
ATOM 620 C C . GLY A 1 83 ? 8.232 5.552 -16.578 1.00 83.88 83 GLY A C 1
ATOM 621 O O . GLY A 1 83 ? 8.037 4.361 -16.813 1.00 83.88 83 GLY A O 1
ATOM 622 N N . MET A 1 84 ? 8.473 5.989 -15.331 1.00 89.50 84 MET A N 1
ATOM 623 C CA . MET A 1 84 ? 8.625 5.068 -14.196 1.00 89.50 84 MET A CA 1
ATOM 624 C C . MET A 1 84 ? 7.348 4.273 -13.933 1.00 89.50 84 MET A C 1
ATOM 626 O O . MET A 1 84 ? 7.412 3.066 -13.708 1.00 89.50 84 MET A O 1
ATOM 630 N N . TYR A 1 85 ? 6.187 4.928 -14.005 1.00 93.62 85 TYR A N 1
ATOM 631 C CA . TYR A 1 85 ? 4.910 4.239 -13.862 1.00 93.62 85 TYR A CA 1
ATOM 632 C C . TYR A 1 85 ? 4.696 3.241 -15.001 1.00 93.62 85 TYR A C 1
ATOM 634 O O . TYR A 1 85 ? 4.354 2.098 -14.735 1.00 93.62 85 TYR A O 1
ATOM 642 N N . GLU A 1 86 ? 4.949 3.636 -16.245 1.00 92.50 86 GLU A N 1
ATOM 643 C CA . GLU A 1 86 ? 4.767 2.794 -17.426 1.00 92.50 86 GLU A CA 1
ATOM 644 C C . GLU A 1 86 ? 5.661 1.549 -17.386 1.00 92.50 86 GLU A C 1
ATOM 646 O O . GLU A 1 86 ? 5.218 0.457 -17.740 1.00 92.50 86 GLU A O 1
ATOM 651 N N . ALA A 1 87 ? 6.901 1.684 -16.909 1.00 91.00 87 ALA A N 1
ATOM 652 C CA . ALA A 1 87 ? 7.798 0.551 -16.721 1.00 91.00 87 ALA A CA 1
ATOM 653 C C . ALA A 1 87 ? 7.308 -0.395 -15.620 1.00 91.00 87 ALA A C 1
ATOM 655 O O . ALA A 1 87 ? 7.251 -1.601 -15.836 1.00 91.00 87 ALA A O 1
ATOM 656 N N . LEU A 1 88 ? 6.924 0.134 -14.455 1.00 95.12 88 LEU A N 1
ATOM 657 C CA . LEU A 1 88 ? 6.390 -0.661 -13.342 1.00 95.12 88 LEU A CA 1
ATOM 658 C C . LEU A 1 88 ? 5.076 -1.360 -13.715 1.00 95.12 88 LEU A C 1
ATOM 660 O O . LEU A 1 88 ? 4.844 -2.518 -13.358 1.00 95.12 88 LEU A O 1
ATOM 664 N N . ASP A 1 89 ? 4.221 -0.660 -14.456 1.00 95.62 89 ASP A N 1
ATOM 665 C CA . ASP A 1 89 ? 2.973 -1.190 -14.981 1.00 95.62 89 ASP A CA 1
ATOM 666 C C . ASP A 1 89 ? 3.252 -2.343 -15.952 1.00 95.62 89 ASP A C 1
ATOM 668 O O . ASP A 1 89 ? 2.664 -3.410 -15.799 1.00 95.62 89 ASP A O 1
ATOM 672 N N . LEU A 1 90 ? 4.226 -2.190 -16.857 1.00 92.62 90 LEU A N 1
ATOM 673 C CA . LEU A 1 90 ? 4.654 -3.256 -17.762 1.00 92.62 90 LEU A CA 1
ATOM 674 C C . LEU A 1 90 ? 5.277 -4.451 -17.022 1.00 92.62 90 LEU A C 1
ATOM 676 O O . LEU A 1 90 ? 4.943 -5.591 -17.330 1.00 92.62 90 LEU A O 1
ATOM 680 N N . VAL A 1 91 ? 6.140 -4.217 -16.029 1.00 93.50 91 VAL A N 1
ATOM 681 C CA . VAL A 1 91 ? 6.754 -5.289 -15.220 1.00 93.50 91 VAL A CA 1
ATOM 682 C C . VAL A 1 91 ? 5.676 -6.136 -14.542 1.00 93.50 91 VAL A C 1
ATOM 684 O O . VAL A 1 91 ? 5.698 -7.357 -14.652 1.00 93.50 91 VAL A O 1
ATOM 687 N N . THR A 1 92 ? 4.690 -5.495 -13.912 1.00 95.25 92 THR A N 1
ATOM 688 C CA . THR A 1 92 ? 3.570 -6.181 -13.233 1.00 95.25 92 THR A CA 1
ATOM 689 C C . THR A 1 92 ? 2.539 -6.792 -14.192 1.00 95.25 92 THR A C 1
ATOM 691 O O . THR A 1 92 ? 1.689 -7.583 -13.782 1.00 95.25 92 THR A O 1
ATOM 694 N N . ASP A 1 93 ? 2.597 -6.432 -15.472 1.00 93.44 93 ASP A N 1
ATOM 695 C CA . ASP A 1 93 ? 1.832 -7.056 -16.552 1.00 93.44 93 ASP A CA 1
ATOM 696 C C . ASP A 1 93 ? 2.512 -8.316 -17.102 1.00 93.44 93 ASP A C 1
ATOM 698 O O . ASP A 1 93 ? 1.816 -9.239 -17.525 1.00 93.44 93 ASP A O 1
ATOM 702 N N . LEU A 1 94 ? 3.848 -8.327 -17.133 1.00 90.69 94 LEU A N 1
ATOM 703 C CA . LEU A 1 94 ? 4.668 -9.444 -17.606 1.00 90.69 94 LEU A CA 1
ATOM 704 C C . LEU A 1 94 ? 4.813 -10.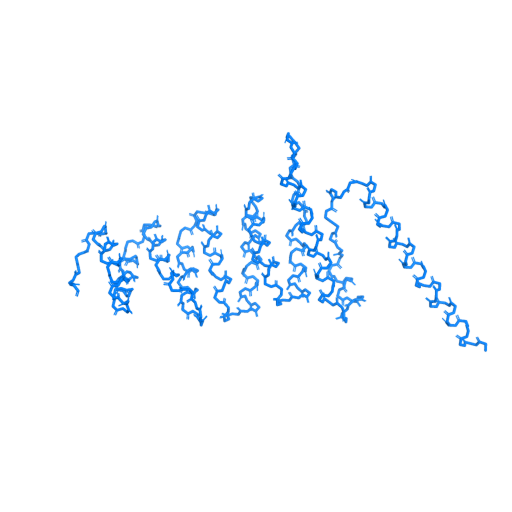526 -16.528 1.00 90.69 94 LEU A C 1
ATOM 706 O O . LEU A 1 94 ? 4.589 -11.697 -16.812 1.00 90.69 94 LEU A O 1
ATOM 710 N N . ASP A 1 95 ? 5.106 -10.141 -15.283 1.00 93.31 95 ASP A N 1
ATOM 711 C CA . ASP A 1 95 ? 5.078 -11.048 -14.133 1.00 93.31 95 ASP A CA 1
ATOM 712 C C . ASP A 1 95 ? 4.207 -10.463 -13.019 1.00 93.31 95 ASP A C 1
ATOM 714 O O . ASP A 1 95 ? 4.653 -9.697 -12.162 1.00 93.31 95 ASP A O 1
ATOM 718 N N . SER A 1 96 ? 2.933 -10.858 -13.002 1.00 93.06 96 SER A N 1
ATOM 719 C CA . SER A 1 96 ? 1.997 -10.413 -11.966 1.00 93.06 96 SER A CA 1
ATOM 720 C C . SER A 1 96 ? 2.399 -10.877 -10.567 1.00 93.06 96 SER A C 1
ATOM 722 O O . SER A 1 96 ? 1.984 -10.264 -9.585 1.00 93.06 96 SER A O 1
ATOM 724 N N . ARG A 1 97 ? 3.203 -11.939 -10.431 1.00 92.06 97 ARG A N 1
ATOM 725 C CA . ARG A 1 97 ? 3.655 -12.442 -9.125 1.00 92.06 97 ARG A CA 1
ATOM 726 C C . ARG A 1 97 ? 4.853 -11.661 -8.596 1.00 92.06 97 ARG A C 1
ATOM 728 O O . ARG A 1 97 ? 5.218 -11.866 -7.436 1.00 92.06 97 ARG A O 1
ATOM 735 N N . PHE A 1 98 ? 5.435 -10.766 -9.398 1.00 93.69 98 PHE A N 1
ATOM 736 C CA . PHE A 1 98 ? 6.556 -9.932 -8.993 1.00 93.69 98 PHE A CA 1
ATOM 737 C C . PHE A 1 98 ? 6.105 -8.833 -8.023 1.00 93.69 98 PHE A C 1
ATOM 739 O O . PHE A 1 98 ? 5.871 -7.670 -8.363 1.00 93.69 98 PHE A O 1
ATOM 746 N N . ARG A 1 99 ? 5.957 -9.231 -6.762 1.00 94.56 99 ARG A N 1
ATOM 747 C CA . ARG A 1 99 ? 5.394 -8.419 -5.686 1.00 94.56 99 ARG A CA 1
ATOM 748 C C . ARG A 1 99 ? 6.203 -7.149 -5.431 1.00 94.56 99 ARG A C 1
ATOM 750 O O . ARG A 1 99 ? 5.622 -6.102 -5.156 1.00 94.56 99 ARG A O 1
ATOM 757 N N . GLU A 1 100 ? 7.521 -7.230 -5.520 1.00 94.31 100 GLU A N 1
ATOM 758 C CA . GLU A 1 100 ? 8.450 -6.141 -5.234 1.00 94.31 100 GLU A CA 1
ATOM 759 C C . GLU A 1 100 ? 8.283 -4.991 -6.226 1.00 94.31 100 GLU A C 1
ATOM 761 O O . GLU A 1 100 ? 8.303 -3.836 -5.802 1.00 94.31 100 GLU A O 1
ATOM 766 N N . ALA A 1 101 ? 8.015 -5.283 -7.503 1.00 95.56 101 ALA A N 1
ATOM 767 C CA . ALA A 1 101 ? 7.729 -4.257 -8.501 1.00 95.56 101 ALA A CA 1
ATOM 768 C C . ALA A 1 101 ? 6.495 -3.429 -8.115 1.00 95.56 101 ALA A C 1
ATOM 770 O O . ALA A 1 101 ? 6.519 -2.202 -8.173 1.00 95.56 101 ALA A O 1
ATOM 771 N N . ALA A 1 102 ? 5.436 -4.079 -7.629 1.00 96.81 102 ALA A N 1
ATOM 772 C CA . ALA A 1 102 ? 4.252 -3.381 -7.143 1.00 96.81 102 ALA A CA 1
ATOM 773 C C . ALA A 1 102 ? 4.515 -2.617 -5.834 1.00 96.81 102 ALA A C 1
ATOM 775 O O . ALA A 1 102 ? 4.168 -1.442 -5.720 1.00 96.81 102 ALA A O 1
ATOM 776 N N . ILE A 1 103 ? 5.121 -3.269 -4.837 1.00 97.25 103 ILE A N 1
ATOM 777 C CA . ILE A 1 103 ? 5.329 -2.679 -3.509 1.00 97.25 103 ILE A CA 1
ATOM 778 C C . ILE A 1 103 ? 6.375 -1.575 -3.578 1.00 97.25 103 ILE A C 1
ATOM 780 O O . ILE A 1 103 ? 6.049 -0.417 -3.334 1.00 97.25 103 ILE A O 1
ATOM 784 N N . PHE A 1 104 ? 7.621 -1.913 -3.906 1.00 96.62 104 PHE A N 1
ATOM 785 C CA . PHE A 1 104 ? 8.720 -0.954 -3.903 1.00 96.62 104 PHE A CA 1
ATOM 786 C C . PHE A 1 104 ? 8.505 0.119 -4.974 1.00 96.62 104 PHE A C 1
ATOM 788 O O . PHE A 1 104 ? 8.668 1.300 -4.678 1.00 96.62 104 PHE A O 1
ATOM 795 N N . GLY A 1 105 ? 7.984 -0.255 -6.148 1.00 96.44 105 GLY A N 1
ATOM 796 C CA . GLY A 1 105 ? 7.574 0.708 -7.171 1.00 96.44 105 GLY A CA 1
ATOM 797 C C . GLY A 1 105 ? 6.547 1.730 -6.676 1.00 96.44 105 GLY A C 1
ATOM 798 O O . GLY A 1 105 ? 6.668 2.916 -6.977 1.00 96.44 105 GLY A O 1
ATOM 799 N N . SER A 1 106 ? 5.571 1.320 -5.855 1.00 97.56 106 SER A N 1
ATOM 800 C CA . SER A 1 106 ? 4.603 2.262 -5.272 1.00 97.56 106 SER A CA 1
ATOM 801 C C . SER A 1 106 ? 5.247 3.261 -4.306 1.00 97.56 106 SER A C 1
ATOM 803 O O . SER A 1 106 ? 4.853 4.428 -4.292 1.00 97.56 106 SER A O 1
ATOM 805 N N . TRP A 1 107 ? 6.267 2.848 -3.548 1.00 96.75 107 TRP A N 1
ATOM 806 C CA . TRP A 1 107 ? 7.026 3.744 -2.673 1.00 96.75 107 TRP A CA 1
ATOM 807 C C . TRP A 1 107 ? 7.860 4.730 -3.488 1.00 96.75 107 TRP A C 1
ATOM 809 O O . TRP A 1 107 ? 7.744 5.931 -3.268 1.00 96.75 107 TRP A O 1
ATOM 819 N N . MET A 1 108 ? 8.585 4.251 -4.504 1.00 94.25 108 MET A N 1
ATOM 820 C CA . MET A 1 108 ? 9.370 5.102 -5.411 1.00 94.25 108 MET A CA 1
ATOM 821 C C . MET A 1 108 ? 8.499 6.165 -6.090 1.00 94.25 108 MET A C 1
ATOM 823 O O . MET A 1 108 ? 8.852 7.341 -6.132 1.00 94.25 108 MET A O 1
ATOM 827 N N . LEU A 1 109 ? 7.323 5.768 -6.591 1.00 95.38 109 LEU A N 1
ATOM 828 C CA . LEU A 1 109 ? 6.355 6.694 -7.181 1.00 95.38 109 LEU A CA 1
ATOM 829 C C . LEU A 1 109 ? 5.841 7.699 -6.144 1.00 95.38 109 LEU A C 1
ATOM 831 O O . LEU A 1 109 ? 5.724 8.885 -6.440 1.00 95.38 109 LEU A O 1
ATOM 835 N N . SER A 1 110 ? 5.559 7.250 -4.923 1.00 96.06 110 SER A N 1
ATOM 836 C CA . SER A 1 110 ? 5.074 8.126 -3.854 1.00 96.06 110 SER A CA 1
ATOM 837 C C . SER A 1 110 ? 6.126 9.161 -3.436 1.00 96.06 110 SER A C 1
ATOM 839 O O . SER A 1 110 ? 5.801 10.344 -3.333 1.00 96.06 110 SER A O 1
ATOM 841 N N . ASP A 1 111 ? 7.388 8.750 -3.287 1.00 91.88 111 ASP A N 1
ATOM 842 C CA . ASP A 1 111 ? 8.529 9.630 -2.991 1.00 91.88 111 ASP A CA 1
ATOM 843 C C . ASP A 1 111 ? 8.800 10.632 -4.122 1.00 91.88 111 ASP A C 1
ATOM 845 O O . ASP A 1 111 ? 9.186 11.775 -3.875 1.00 91.88 111 ASP A O 1
ATOM 849 N N . ALA A 1 112 ? 8.522 10.237 -5.366 1.00 90.06 112 ALA A N 1
ATOM 850 C CA . ALA A 1 112 ? 8.552 11.104 -6.539 1.00 90.06 112 ALA A CA 1
ATOM 851 C C . ALA A 1 112 ? 7.338 12.054 -6.654 1.00 90.06 112 ALA A C 1
ATOM 853 O O . ALA A 1 112 ? 7.208 12.766 -7.650 1.00 90.06 112 ALA A O 1
ATOM 854 N N . GLY A 1 113 ? 6.410 12.054 -5.687 1.00 92.31 113 GLY A N 1
ATOM 855 C CA . GLY A 1 113 ? 5.180 12.856 -5.724 1.00 92.31 113 GLY A CA 1
ATOM 856 C C . GLY A 1 113 ? 4.096 12.323 -6.671 1.00 92.31 113 GLY A C 1
ATOM 857 O O . GLY A 1 113 ? 3.042 12.940 -6.824 1.00 92.31 113 GLY A O 1
ATOM 858 N N . LYS A 1 114 ? 4.302 11.152 -7.278 1.00 94.88 114 LYS A N 1
ATOM 859 C CA . LYS A 1 114 ? 3.395 10.470 -8.217 1.00 94.88 114 LYS A CA 1
ATOM 860 C C . LYS A 1 114 ? 2.409 9.550 -7.485 1.00 94.88 114 LYS A C 1
ATOM 862 O O . LYS A 1 114 ? 2.218 8.384 -7.831 1.00 94.88 114 LYS A O 1
ATOM 867 N N . VAL A 1 115 ? 1.756 10.086 -6.454 1.00 96.75 115 VAL A N 1
ATOM 868 C CA . VAL A 1 115 ? 0.917 9.325 -5.506 1.00 96.75 115 VAL A CA 1
ATOM 869 C C . VAL A 1 115 ? -0.256 8.612 -6.189 1.00 96.75 115 VAL A C 1
ATOM 871 O O . VAL A 1 115 ? -0.543 7.454 -5.886 1.00 96.75 115 VAL A O 1
ATOM 874 N N . ASP A 1 116 ? -0.919 9.257 -7.151 1.00 97.12 116 ASP A N 1
ATOM 875 C CA . ASP A 1 116 ? -2.027 8.622 -7.874 1.00 97.12 116 ASP A CA 1
ATOM 876 C C . ASP A 1 116 ? -1.548 7.461 -8.764 1.00 97.12 116 ASP A C 1
ATOM 878 O O . ASP A 1 116 ? -2.287 6.502 -8.978 1.00 97.12 116 ASP A O 1
ATOM 882 N N . GLU A 1 117 ? -0.305 7.497 -9.247 1.00 97.88 117 GLU A N 1
ATOM 883 C CA . GLU A 1 117 ? 0.289 6.409 -10.034 1.00 97.88 117 GLU A CA 1
ATOM 884 C C . GLU A 1 117 ? 0.639 5.217 -9.139 1.00 97.88 117 GLU A C 1
ATOM 886 O O . GLU A 1 117 ? 0.301 4.078 -9.467 1.00 97.88 117 GLU A O 1
ATOM 891 N N . ALA A 1 118 ? 1.214 5.484 -7.960 1.00 98.12 118 ALA A N 1
ATOM 892 C CA . ALA A 1 118 ? 1.438 4.479 -6.920 1.00 98.12 118 ALA A CA 1
ATOM 893 C C . ALA A 1 118 ? 0.128 3.775 -6.532 1.00 98.12 118 ALA A C 1
ATOM 895 O O . ALA A 1 118 ? 0.062 2.545 -6.446 1.00 98.12 118 ALA A O 1
ATOM 896 N N . ARG A 1 119 ? -0.948 4.557 -6.368 1.00 98.31 119 ARG A N 1
ATOM 897 C CA . ARG A 1 119 ? -2.297 4.047 -6.111 1.00 98.31 119 ARG A CA 1
ATOM 898 C C . ARG A 1 119 ? -2.789 3.145 -7.239 1.00 98.31 119 ARG A C 1
ATOM 900 O O . ARG A 1 119 ? -3.259 2.047 -6.951 1.00 98.31 119 ARG A O 1
ATOM 907 N N . ARG A 1 120 ? -2.677 3.566 -8.507 1.00 98.19 120 ARG A N 1
ATOM 908 C CA . ARG A 1 120 ? -3.080 2.733 -9.658 1.00 98.19 120 ARG A CA 1
ATOM 909 C C . ARG A 1 120 ? -2.332 1.398 -9.682 1.00 98.19 120 ARG A C 1
ATOM 911 O O . ARG A 1 120 ? -2.971 0.363 -9.858 1.00 98.19 120 ARG A O 1
ATOM 918 N N . LEU A 1 121 ? -1.020 1.412 -9.443 1.00 98.38 121 LEU A N 1
ATOM 919 C CA . LEU A 1 121 ? -0.178 0.210 -9.435 1.00 98.38 121 LEU A CA 1
ATOM 920 C C . LEU A 1 121 ? -0.610 -0.800 -8.354 1.00 98.38 121 LEU A C 1
ATOM 922 O O . LEU A 1 121 ? -0.792 -1.989 -8.632 1.00 98.38 121 LEU A O 1
ATOM 926 N N . LEU A 1 122 ? -0.841 -0.328 -7.124 1.00 98.31 122 LEU A N 1
ATOM 927 C CA . LEU A 1 122 ? -1.287 -1.182 -6.018 1.00 98.31 122 LEU A CA 1
ATOM 928 C C . LEU A 1 122 ? -2.728 -1.670 -6.193 1.00 98.31 122 LEU A C 1
ATOM 930 O O . LEU A 1 122 ? -3.021 -2.823 -5.880 1.00 98.31 122 LEU A O 1
ATOM 934 N N . VAL A 1 123 ? -3.625 -0.832 -6.722 1.00 98.12 123 VAL A N 1
ATOM 935 C CA . VAL A 1 123 ? -5.003 -1.238 -7.038 1.00 98.12 123 VAL A CA 1
ATOM 936 C C . VAL A 1 123 ? -5.005 -2.334 -8.101 1.00 98.12 123 VAL A C 1
ATOM 938 O O . VAL A 1 123 ? -5.680 -3.346 -7.911 1.00 98.12 123 VAL A O 1
ATOM 941 N N . LYS A 1 124 ? -4.206 -2.197 -9.170 1.00 98.12 124 LYS A N 1
ATOM 942 C CA . LYS A 1 124 ? -4.036 -3.250 -10.184 1.00 98.12 124 LYS A CA 1
ATOM 943 C C . LYS A 1 124 ? -3.578 -4.563 -9.548 1.00 98.12 124 LYS A C 1
ATOM 945 O O . LYS A 1 124 ? -4.202 -5.599 -9.763 1.00 98.12 124 LYS A O 1
ATOM 950 N N . SER A 1 125 ? -2.557 -4.502 -8.698 1.00 97.56 125 SER A N 1
ATOM 951 C CA . SER A 1 125 ? -2.005 -5.682 -8.018 1.00 97.56 125 SER A CA 1
ATOM 952 C C . SER A 1 125 ? -3.022 -6.345 -7.081 1.00 97.56 125 SER A C 1
ATOM 954 O O . SER A 1 125 ? -3.143 -7.565 -7.045 1.00 97.56 1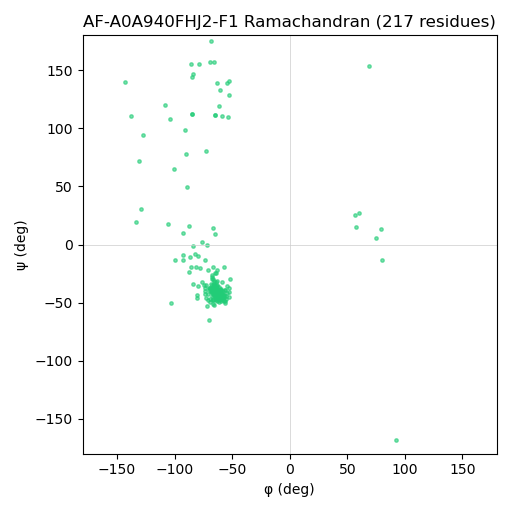25 SER A O 1
ATOM 956 N N . MET A 1 126 ? -3.829 -5.549 -6.376 1.00 97.00 126 MET A N 1
ATOM 957 C CA . MET A 1 126 ? -4.926 -6.038 -5.536 1.00 97.00 126 MET A CA 1
ATOM 958 C C . MET A 1 126 ? -6.059 -6.685 -6.353 1.00 97.00 126 MET A C 1
ATOM 960 O O . MET A 1 126 ? -6.740 -7.573 -5.844 1.00 97.00 126 MET A O 1
ATOM 964 N N . HIS A 1 127 ? -6.286 -6.259 -7.600 1.00 97.19 127 HIS A N 1
ATOM 965 C CA . HIS A 1 127 ? -7.220 -6.930 -8.511 1.00 97.19 127 HIS A CA 1
ATOM 966 C C . HIS A 1 127 ? -6.663 -8.254 -9.041 1.00 97.19 127 HIS A C 1
ATOM 968 O O . HIS A 1 127 ? -7.415 -9.221 -9.137 1.00 97.19 127 HIS A O 1
ATOM 974 N N . GLN A 1 128 ? -5.368 -8.305 -9.358 1.00 96.44 128 GLN A N 1
ATOM 975 C CA . GLN A 1 128 ? -4.689 -9.528 -9.795 1.00 96.44 128 GLN A CA 1
ATOM 976 C C . GLN A 1 128 ? -4.602 -10.566 -8.663 1.00 96.44 128 GLN A C 1
ATOM 978 O O . GLN A 1 128 ? -4.755 -11.758 -8.915 1.00 96.44 128 GLN A O 1
ATOM 983 N N . HIS A 1 129 ? -4.431 -10.110 -7.416 1.00 96.00 129 HIS A N 1
ATOM 984 C CA . HIS A 1 129 ? -4.238 -10.957 -6.235 1.00 96.00 129 HIS A CA 1
ATOM 985 C C . HIS A 1 129 ? -5.173 -10.555 -5.081 1.00 96.00 129 HIS A C 1
ATOM 987 O O . HIS A 1 129 ? -4.735 -9.993 -4.074 1.00 96.00 129 HIS A O 1
ATOM 993 N N . PRO A 1 130 ? -6.484 -10.831 -5.184 1.00 96.19 130 PRO A N 1
ATOM 994 C CA . PRO A 1 130 ? -7.484 -10.320 -4.243 1.00 96.19 130 PRO A CA 1
ATOM 995 C C . PRO A 1 130 ? -7.372 -10.879 -2.817 1.00 96.19 130 PRO A C 1
ATOM 997 O O . PRO A 1 130 ? -7.913 -10.268 -1.893 1.00 96.19 130 PRO A O 1
ATOM 1000 N N . SER A 1 131 ? -6.693 -12.016 -2.634 1.00 95.94 131 SER A N 1
ATOM 1001 C CA . SER A 1 131 ? -6.456 -12.650 -1.331 1.00 95.94 131 SER A CA 1
ATOM 1002 C C . SER A 1 131 ? -5.212 -12.130 -0.607 1.00 95.94 131 SER A C 1
ATOM 1004 O O . SER A 1 131 ? -5.018 -12.446 0.563 1.00 95.94 131 SER A O 1
ATOM 1006 N N . GLU A 1 132 ? -4.364 -11.351 -1.279 1.00 96.94 132 GLU A N 1
ATOM 1007 C CA . GLU A 1 132 ? -3.089 -10.888 -0.737 1.00 96.94 132 GLU A CA 1
ATOM 1008 C C . GLU A 1 132 ? -3.275 -9.621 0.099 1.00 96.94 132 GLU A C 1
ATOM 1010 O O . GLU A 1 132 ? -3.575 -8.542 -0.416 1.00 96.94 132 GLU A O 1
ATOM 1015 N N . TRP A 1 133 ? -3.056 -9.734 1.410 1.00 97.88 133 TRP A N 1
ATOM 1016 C CA . TRP A 1 133 ? -3.198 -8.621 2.354 1.00 97.88 133 TRP A CA 1
ATOM 1017 C C . TRP A 1 133 ? -2.197 -7.490 2.116 1.00 97.88 133 TRP A C 1
ATOM 1019 O O . TRP A 1 133 ? -2.453 -6.348 2.506 1.00 97.88 133 TRP A O 1
ATOM 1029 N N . ILE A 1 134 ? -1.050 -7.790 1.497 1.00 97.75 134 ILE A N 1
ATOM 1030 C CA . ILE A 1 134 ? 0.054 -6.838 1.384 1.00 97.75 134 ILE A CA 1
ATOM 1031 C C . ILE A 1 134 ? -0.343 -5.619 0.555 1.00 97.75 134 ILE A C 1
ATOM 1033 O O . ILE A 1 134 ? -0.028 -4.506 0.950 1.00 97.75 134 ILE A O 1
ATOM 1037 N N . TYR A 1 135 ? -1.085 -5.786 -0.541 1.00 98.00 135 TYR A N 1
ATOM 1038 C CA . TYR A 1 135 ? -1.424 -4.680 -1.436 1.00 98.00 135 TYR A CA 1
ATOM 1039 C C . TYR A 1 135 ? -2.346 -3.644 -0.782 1.00 98.00 135 TYR A C 1
ATOM 1041 O O . TYR A 1 135 ? -1.974 -2.470 -0.775 1.00 98.00 135 TYR A O 1
ATOM 1049 N N . PRO A 1 136 ? -3.486 -4.014 -0.157 1.00 98.44 136 PRO A N 1
ATOM 1050 C CA . PRO A 1 136 ? -4.263 -3.050 0.614 1.00 98.44 136 PRO A CA 1
ATOM 1051 C C . PRO A 1 136 ? -3.477 -2.513 1.819 1.00 98.44 136 PRO A C 1
ATOM 1053 O O . PRO A 1 136 ? -3.633 -1.349 2.173 1.00 98.44 136 PRO A O 1
ATOM 1056 N N . TYR A 1 137 ? -2.581 -3.295 2.428 1.00 98.44 137 TYR A N 1
ATOM 1057 C CA . TYR A 1 137 ? -1.751 -2.792 3.524 1.00 98.44 137 TYR A CA 1
ATOM 1058 C C . TYR A 1 137 ? -0.798 -1.676 3.068 1.00 98.44 137 TYR A C 1
ATOM 1060 O O . TYR A 1 137 ? -0.750 -0.618 3.694 1.00 98.44 137 TYR A O 1
ATOM 1068 N N . GLN A 1 138 ? -0.092 -1.873 1.951 1.00 98.38 138 GLN A N 1
ATOM 1069 C CA . GLN A 1 138 ? 0.775 -0.856 1.349 1.00 98.38 138 GLN A CA 1
ATOM 1070 C C . GLN A 1 138 ? -0.034 0.348 0.863 1.00 98.38 138 GLN A C 1
ATOM 1072 O O . GLN A 1 138 ? 0.355 1.488 1.098 1.00 98.38 138 GLN A O 1
ATOM 1077 N N . LEU A 1 139 ? -1.206 0.114 0.269 1.00 98.25 139 LEU A N 1
ATOM 1078 C CA . LEU A 1 139 ? -2.066 1.192 -0.206 1.00 98.25 139 LEU A CA 1
ATOM 1079 C C . LEU A 1 139 ? -2.575 2.060 0.950 1.00 98.25 139 LEU A C 1
ATOM 1081 O O . LEU A 1 139 ? -2.589 3.282 0.838 1.00 98.25 139 LEU A O 1
ATOM 1085 N N . GLY A 1 140 ? -2.883 1.452 2.100 1.00 98.44 140 GLY A N 1
ATOM 1086 C CA . GLY A 1 140 ? -3.181 2.183 3.329 1.00 98.44 140 GLY A CA 1
ATOM 1087 C C . GLY A 1 140 ? -2.049 3.127 3.748 1.00 98.44 140 GLY A C 1
ATOM 1088 O O . GLY A 1 140 ? -2.315 4.254 4.165 1.00 98.44 140 GLY A O 1
ATOM 1089 N N . PHE A 1 141 ? -0.785 2.716 3.594 1.00 98.50 141 PHE A N 1
ATOM 1090 C CA . PHE A 1 141 ? 0.361 3.592 3.854 1.00 98.50 141 PHE A CA 1
ATOM 1091 C C . PHE A 1 141 ? 0.518 4.699 2.818 1.00 98.50 141 PHE A C 1
ATOM 1093 O O . PHE A 1 141 ? 0.756 5.836 3.219 1.00 98.50 141 PHE A O 1
ATOM 1100 N N . VAL A 1 142 ? 0.354 4.403 1.526 1.00 98.50 142 VAL A N 1
ATOM 1101 C CA . VAL A 1 142 ? 0.407 5.415 0.458 1.00 98.50 142 VAL A CA 1
ATOM 1102 C C . VAL A 1 142 ? -0.632 6.513 0.714 1.00 98.50 142 VAL A C 1
ATOM 1104 O O . VAL A 1 142 ? -0.298 7.701 0.743 1.00 98.50 142 VAL A O 1
ATOM 1107 N N . GLU A 1 143 ? -1.876 6.125 1.004 1.00 98.25 143 GLU A N 1
ATOM 1108 C CA . GLU A 1 143 ? -2.964 7.067 1.290 1.00 98.25 143 GLU A CA 1
ATOM 1109 C C . GLU A 1 143 ? -2.717 7.855 2.589 1.00 98.25 143 GLU A C 1
ATOM 1111 O O . GLU A 1 143 ? -2.982 9.056 2.664 1.00 98.25 143 GLU A O 1
ATOM 1116 N N . PHE A 1 144 ? -2.165 7.210 3.622 1.00 97.94 144 PHE A N 1
ATOM 1117 C CA . PHE A 1 144 ? -1.882 7.842 4.911 1.00 97.94 144 PHE A CA 1
ATOM 1118 C C . PHE A 1 144 ? -0.707 8.828 4.864 1.00 97.94 144 PHE A C 1
ATOM 1120 O O . PHE A 1 144 ? -0.823 9.957 5.356 1.00 97.94 144 PHE A O 1
ATOM 1127 N N . LEU A 1 145 ? 0.440 8.382 4.354 1.00 97.94 145 LEU A N 1
ATOM 1128 C CA . LEU A 1 145 ? 1.707 9.102 4.448 1.00 97.94 145 LEU A CA 1
ATOM 1129 C C . LEU A 1 145 ? 1.803 10.195 3.387 1.00 97.94 145 LEU A C 1
ATOM 1131 O O . LEU A 1 145 ? 2.172 11.318 3.733 1.00 97.94 145 LEU A O 1
ATOM 1135 N N . TYR A 1 146 ? 1.399 9.890 2.151 1.00 97.50 146 TYR A N 1
ATOM 1136 C CA . TYR A 1 146 ? 1.587 10.777 1.003 1.00 97.50 146 TYR A CA 1
ATOM 1137 C C . TYR A 1 146 ? 0.296 11.495 0.605 1.00 97.50 146 TYR A C 1
ATOM 1139 O O . TYR A 1 146 ? 0.292 12.719 0.510 1.00 97.50 146 TYR A O 1
ATOM 1147 N N . ALA A 1 147 ? -0.821 10.774 0.437 1.00 96.94 147 ALA A N 1
ATOM 1148 C CA . ALA A 1 147 ? -2.078 11.399 -0.003 1.00 96.94 147 ALA A CA 1
ATOM 1149 C C . ALA A 1 147 ? -2.815 12.158 1.116 1.00 96.94 147 ALA A C 1
ATOM 1151 O O . ALA A 1 147 ? -3.675 12.993 0.841 1.00 96.94 147 ALA A O 1
ATOM 1152 N N . ARG A 1 148 ? -2.509 11.851 2.386 1.00 97.12 148 ARG A N 1
ATOM 1153 C CA . ARG A 1 148 ? -3.209 12.356 3.587 1.00 97.12 148 ARG A CA 1
ATOM 1154 C C . ARG A 1 148 ? -4.717 12.057 3.590 1.00 97.12 148 ARG A C 1
ATOM 1156 O O . ARG A 1 148 ? -5.486 12.731 4.276 1.00 97.12 148 ARG A O 1
ATOM 1163 N N . ARG A 1 149 ? -5.124 11.008 2.872 1.00 97.81 149 ARG A N 1
ATOM 1164 C CA . ARG A 1 149 ? -6.496 10.506 2.740 1.00 97.81 149 ARG A CA 1
ATOM 1165 C C . ARG A 1 149 ? -6.779 9.469 3.827 1.00 97.81 149 ARG A C 1
ATOM 1167 O O . ARG A 1 149 ? -6.671 8.262 3.628 1.00 97.81 149 ARG A O 1
ATOM 1174 N N . TYR A 1 150 ? -7.035 9.949 5.046 1.00 98.31 150 TYR A N 1
ATOM 1175 C CA . TYR A 1 150 ? -7.075 9.074 6.225 1.00 98.31 150 TYR A CA 1
ATOM 1176 C C . TYR A 1 150 ? -8.245 8.086 6.227 1.00 98.31 150 TYR A C 1
ATOM 1178 O O . TYR A 1 150 ? -8.112 7.009 6.799 1.00 98.31 150 TYR A O 1
ATOM 1186 N N . ILE A 1 151 ? -9.386 8.422 5.623 1.00 98.38 151 ILE A N 1
ATOM 1187 C CA . ILE A 1 151 ? -10.545 7.516 5.616 1.00 98.38 151 ILE A CA 1
ATOM 1188 C C . ILE A 1 151 ? -10.288 6.345 4.677 1.00 98.38 151 ILE A C 1
ATOM 1190 O O . ILE A 1 151 ? -10.433 5.195 5.076 1.00 98.38 151 ILE A O 1
ATOM 1194 N N . GLU A 1 152 ? -9.781 6.635 3.489 1.00 98.00 152 GLU A N 1
ATOM 1195 C CA . GLU A 1 152 ? -9.368 5.654 2.496 1.00 98.00 152 GLU A CA 1
ATOM 1196 C C . GLU A 1 152 ? -8.242 4.771 3.048 1.00 98.00 152 GLU A C 1
ATOM 1198 O O . GLU A 1 152 ? -8.298 3.545 2.951 1.00 98.00 152 GLU A O 1
ATOM 1203 N N . ALA A 1 153 ? -7.260 5.367 3.735 1.00 98.62 153 ALA A N 1
ATOM 1204 C CA . ALA A 1 153 ? -6.235 4.606 4.441 1.00 98.62 153 ALA A CA 1
ATOM 1205 C C . ALA A 1 153 ? -6.843 3.639 5.472 1.00 98.62 153 ALA A C 1
ATOM 1207 O O . ALA A 1 153 ? -6.433 2.480 5.555 1.00 98.62 153 ALA A O 1
ATOM 1208 N N . ALA A 1 154 ? -7.836 4.089 6.249 1.00 98.56 154 ALA A N 1
ATOM 1209 C CA . ALA A 1 154 ? -8.513 3.252 7.235 1.00 98.56 154 ALA A CA 1
ATOM 1210 C C . ALA A 1 154 ? -9.242 2.065 6.588 1.00 98.56 154 ALA A C 1
ATOM 1212 O O . ALA A 1 154 ? -9.171 0.944 7.098 1.00 98.56 154 ALA A O 1
ATOM 1213 N N . GLU A 1 155 ? -9.907 2.293 5.457 1.00 98.25 155 GLU A N 1
ATOM 1214 C CA . GLU A 1 155 ? -10.611 1.261 4.694 1.00 98.25 155 GLU A CA 1
ATOM 1215 C C . GLU A 1 155 ? -9.642 0.206 4.150 1.00 98.25 155 GLU A C 1
ATOM 1217 O O . GLU A 1 155 ? -9.870 -0.995 4.321 1.00 98.25 155 GLU A O 1
ATOM 1222 N N . TYR A 1 156 ? -8.510 0.629 3.586 1.00 98.56 156 TYR A N 1
ATOM 1223 C CA . TYR A 1 156 ? -7.498 -0.300 3.090 1.00 98.56 156 TYR A CA 1
ATOM 1224 C C . TYR A 1 156 ? -6.806 -1.084 4.209 1.00 98.56 156 TYR A C 1
ATOM 1226 O O . TYR A 1 156 ? -6.652 -2.302 4.094 1.00 98.56 156 TYR A O 1
ATOM 1234 N N . PHE A 1 157 ? -6.474 -0.450 5.338 1.00 98.69 157 PHE A N 1
ATOM 1235 C CA . PHE A 1 157 ? -5.967 -1.180 6.503 1.00 98.69 157 PHE A CA 1
ATOM 1236 C C . PHE A 1 157 ? -6.998 -2.164 7.070 1.00 98.69 157 PHE A C 1
ATOM 1238 O O . PHE A 1 157 ? -6.626 -3.257 7.499 1.00 98.69 157 PHE A O 1
ATOM 1245 N N . SER A 1 158 ? -8.289 -1.815 7.043 1.00 98.00 158 SER A N 1
ATOM 1246 C CA . SER A 1 158 ? -9.369 -2.714 7.468 1.00 98.00 158 SER A CA 1
ATOM 1247 C C . SER A 1 158 ? -9.468 -3.928 6.550 1.00 98.00 158 SER A C 1
ATOM 1249 O O . SER A 1 158 ? -9.557 -5.053 7.037 1.00 98.00 158 SER A O 1
ATOM 1251 N N . ARG A 1 159 ? -9.370 -3.716 5.231 1.00 97.94 159 ARG A N 1
ATOM 1252 C CA . ARG A 1 159 ? -9.328 -4.796 4.240 1.00 97.94 159 ARG A CA 1
ATOM 1253 C C . ARG A 1 159 ? -8.110 -5.697 4.431 1.00 97.94 159 ARG A C 1
ATOM 1255 O O . ARG A 1 159 ? -8.251 -6.913 4.420 1.00 97.94 159 ARG A O 1
ATOM 1262 N N . ALA A 1 160 ? -6.927 -5.125 4.651 1.00 98.38 160 ALA A N 1
ATOM 1263 C CA . ALA A 1 160 ? -5.726 -5.909 4.938 1.00 98.38 160 ALA A CA 1
ATOM 1264 C C . ALA A 1 160 ? -5.886 -6.767 6.203 1.00 98.38 160 ALA A C 1
ATOM 1266 O O . ALA A 1 160 ? -5.444 -7.910 6.229 1.00 98.38 160 ALA A O 1
ATOM 1267 N N . ALA A 1 161 ? -6.552 -6.242 7.236 1.00 97.25 161 ALA A N 1
ATOM 1268 C CA . ALA A 1 161 ? -6.811 -6.968 8.477 1.00 97.25 161 ALA A CA 1
ATOM 1269 C C . ALA A 1 161 ? -7.838 -8.106 8.337 1.00 97.25 161 ALA A C 1
ATOM 1271 O O . ALA A 1 161 ? -7.868 -8.990 9.190 1.00 97.25 161 ALA A O 1
ATOM 1272 N N . SER A 1 162 ? -8.703 -8.071 7.317 1.00 96.19 162 SER A N 1
ATOM 1273 C CA . SER A 1 162 ? -9.714 -9.109 7.082 1.00 96.19 162 SER A CA 1
ATOM 1274 C C . SER A 1 162 ? -9.250 -10.220 6.139 1.00 96.19 162 SER A C 1
ATOM 1276 O O . SER A 1 162 ? -9.977 -11.195 5.962 1.00 96.19 162 SER A O 1
ATOM 1278 N N . LEU A 1 163 ? -8.094 -10.061 5.493 1.00 97.56 163 LEU A N 1
ATOM 1279 C CA . LEU A 1 163 ? -7.528 -11.052 4.579 1.00 97.56 163 LEU A CA 1
ATOM 1280 C C . LEU A 1 163 ? -6.691 -12.106 5.332 1.00 97.56 163 LEU A C 1
ATOM 1282 O O . LEU A 1 163 ? -6.195 -11.817 6.427 1.00 97.56 163 LEU A O 1
ATOM 1286 N N . PRO A 1 164 ? -6.532 -13.323 4.769 1.00 95.19 164 PRO A N 1
ATOM 1287 C CA . PRO A 1 164 ? -5.667 -14.358 5.338 1.00 95.19 164 PRO A CA 1
ATOM 1288 C C . PRO A 1 164 ? -4.256 -13.825 5.582 1.00 95.19 164 PRO A C 1
ATOM 1290 O O . PRO A 1 164 ? -3.756 -13.039 4.783 1.00 95.19 164 PRO A O 1
ATOM 1293 N N . ASP A 1 165 ? -3.637 -14.221 6.694 1.00 94.25 165 ASP A N 1
ATOM 1294 C CA . ASP A 1 165 ? -2.283 -13.800 7.096 1.00 94.25 165 ASP A CA 1
ATOM 1295 C C . ASP A 1 165 ? -2.080 -12.278 7.235 1.00 94.25 165 ASP A C 1
ATOM 1297 O O . ASP A 1 165 ? -0.951 -11.793 7.347 1.00 94.25 165 ASP A O 1
ATOM 1301 N N . GLY A 1 166 ? -3.181 -11.518 7.289 1.00 94.69 166 GLY A N 1
ATOM 1302 C CA . GLY A 1 166 ? -3.178 -10.079 7.501 1.00 94.69 166 GLY A CA 1
ATOM 1303 C C . GLY A 1 166 ? -2.414 -9.680 8.774 1.00 94.69 166 GLY A C 1
ATOM 1304 O O . GLY A 1 166 ? -2.577 -10.315 9.822 1.00 94.69 166 GLY A O 1
ATOM 1305 N N . PRO A 1 167 ? -1.607 -8.601 8.756 1.00 94.50 167 PRO A N 1
ATOM 1306 C CA . PRO A 1 167 ? -0.803 -8.219 9.905 1.00 94.50 167 PRO A CA 1
ATOM 1307 C C . PRO A 1 167 ? -1.684 -7.916 11.113 1.00 94.50 167 PRO A C 1
ATOM 1309 O O . PRO A 1 167 ? -2.600 -7.095 11.038 1.00 94.50 167 PRO A O 1
ATOM 1312 N N . ALA A 1 168 ? -1.327 -8.454 12.281 1.00 87.81 168 ALA A N 1
ATOM 1313 C CA . ALA A 1 168 ? -2.052 -8.201 13.533 1.00 87.81 168 ALA A CA 1
ATOM 1314 C C . ALA A 1 168 ? -2.148 -6.699 13.902 1.00 87.81 168 ALA A C 1
ATOM 1316 O O . ALA A 1 168 ? -2.969 -6.280 14.721 1.00 87.81 168 ALA A O 1
ATOM 1317 N N . GLY A 1 169 ? -1.283 -5.855 13.328 1.00 93.00 169 GLY A N 1
ATOM 1318 C CA . GLY A 1 169 ? -1.319 -4.400 13.477 1.00 93.00 169 GLY A CA 1
ATOM 1319 C C . GLY A 1 169 ? -2.314 -3.669 12.569 1.00 93.00 169 GLY A C 1
ATOM 1320 O O . GLY A 1 169 ? -2.670 -2.538 12.894 1.00 93.00 169 GLY A O 1
ATOM 1321 N N . ALA A 1 170 ? -2.788 -4.277 11.478 1.00 97.19 170 ALA A N 1
ATOM 1322 C CA . ALA A 1 170 ? -3.574 -3.592 10.450 1.00 97.19 170 ALA A CA 1
ATOM 1323 C C . ALA A 1 170 ? -4.908 -3.043 10.992 1.00 97.19 170 ALA A C 1
ATOM 1325 O O . ALA A 1 170 ? -5.223 -1.875 10.778 1.00 97.19 170 ALA A O 1
ATOM 1326 N N . ALA A 1 171 ? -5.629 -3.804 11.822 1.00 96.38 171 ALA A N 1
ATOM 1327 C CA . ALA A 1 171 ? -6.867 -3.324 12.450 1.00 96.38 171 ALA A CA 1
ATOM 1328 C C . ALA A 1 171 ? -6.636 -2.097 13.355 1.00 96.38 171 ALA A C 1
ATOM 1330 O O . ALA A 1 171 ? -7.447 -1.172 13.396 1.00 96.38 171 ALA A O 1
ATOM 1331 N N . ARG A 1 172 ? -5.500 -2.057 14.065 1.00 95.81 172 ARG A N 1
ATOM 1332 C CA . ARG A 1 172 ? -5.120 -0.912 14.910 1.00 95.81 172 ARG A CA 1
ATOM 1333 C C . ARG A 1 172 ? -4.770 0.309 14.069 1.00 95.81 172 ARG A C 1
ATOM 1335 O O . ARG A 1 172 ? -5.112 1.425 14.453 1.00 95.81 172 ARG A O 1
ATOM 1342 N N . MET A 1 173 ? -4.111 0.098 12.931 1.00 98.06 173 MET A N 1
ATOM 1343 C CA . MET A 1 173 ? -3.857 1.163 11.966 1.00 98.06 173 MET A CA 1
ATOM 1344 C C . MET A 1 173 ? -5.162 1.739 11.424 1.00 98.06 173 MET A C 1
ATOM 1346 O O . MET A 1 173 ? -5.336 2.953 11.478 1.00 98.06 173 MET A O 1
ATOM 1350 N N . ALA A 1 174 ? -6.108 0.888 11.019 1.00 98.31 174 ALA A N 1
ATOM 1351 C CA . ALA A 1 174 ? -7.427 1.324 10.574 1.00 98.31 174 ALA A CA 1
ATOM 1352 C C . ALA A 1 174 ? -8.149 2.175 11.628 1.00 98.31 174 ALA A C 1
ATOM 1354 O O . ALA A 1 174 ? -8.569 3.296 11.348 1.00 98.31 174 ALA A O 1
ATOM 1355 N N . ALA A 1 175 ? -8.211 1.691 12.871 1.00 97.62 175 ALA A N 1
ATOM 1356 C CA . ALA A 1 175 ? -8.839 2.409 13.977 1.00 97.62 175 ALA A CA 1
ATOM 1357 C C . ALA A 1 175 ? -8.174 3.774 14.250 1.00 97.62 175 ALA A C 1
ATOM 1359 O O . ALA A 1 175 ? -8.853 4.770 14.510 1.00 97.62 175 ALA A O 1
ATOM 1360 N N . GLY A 1 176 ? -6.841 3.838 14.167 1.00 97.19 176 GLY A N 1
ATOM 1361 C CA . GLY A 1 176 ? -6.088 5.087 14.283 1.00 97.19 176 GLY A CA 1
ATOM 1362 C C . GLY A 1 176 ? -6.357 6.059 13.131 1.00 97.19 176 GLY A C 1
ATOM 1363 O O . GLY A 1 176 ? -6.467 7.263 13.361 1.00 97.19 176 GLY A O 1
ATOM 1364 N N . MET A 1 177 ? -6.497 5.550 11.907 1.00 98.38 177 MET A N 1
ATOM 1365 C CA . MET A 1 177 ? -6.799 6.359 10.726 1.00 98.38 177 MET A CA 1
ATOM 1366 C C . MET A 1 177 ? -8.232 6.903 10.744 1.00 98.38 177 MET A C 1
ATOM 1368 O O . MET A 1 177 ? -8.416 8.086 10.468 1.00 98.38 177 MET A O 1
ATOM 1372 N N . TYR A 1 178 ? -9.224 6.121 11.189 1.00 98.50 178 TYR A N 1
ATOM 1373 C CA . TYR A 1 178 ? -10.581 6.634 11.413 1.00 98.50 178 TYR A CA 1
ATOM 1374 C C . TYR A 1 178 ? -10.605 7.776 12.433 1.00 98.50 178 TYR A C 1
ATOM 1376 O O . TYR A 1 178 ? -11.249 8.796 12.189 1.00 98.50 178 TYR A O 1
ATOM 1384 N N . ALA A 1 179 ? -9.859 7.653 13.538 1.00 97.06 179 ALA A N 1
ATOM 1385 C CA . ALA A 1 179 ? -9.746 8.734 14.517 1.00 97.06 179 ALA A CA 1
ATOM 1386 C C . ALA A 1 179 ? -9.101 9.982 13.893 1.00 97.06 179 ALA A C 1
ATOM 1388 O O . ALA A 1 179 ? -9.608 11.089 14.052 1.00 97.06 179 ALA A O 1
ATOM 1389 N N . LYS A 1 180 ? -8.012 9.802 13.133 1.00 96.88 180 LYS A N 1
ATOM 1390 C CA . LYS A 1 180 ? -7.302 10.899 12.462 1.00 96.88 180 LYS A CA 1
ATOM 1391 C C . LYS A 1 180 ? -8.140 11.586 11.375 1.00 96.88 180 LYS A C 1
ATOM 1393 O O . LYS A 1 180 ? -7.982 12.781 11.157 1.00 96.88 180 LYS A O 1
ATOM 1398 N N . GLY A 1 181 ? -9.030 10.848 10.717 1.00 96.94 181 GLY A N 1
ATOM 1399 C CA . GLY A 1 181 ? -9.978 11.363 9.730 1.00 96.94 181 GLY A CA 1
ATOM 1400 C C . GLY A 1 181 ? -11.301 11.872 10.315 1.00 96.94 181 GLY A C 1
ATOM 1401 O O . GLY A 1 181 ? -12.264 12.022 9.568 1.00 96.94 181 GLY A O 1
ATOM 1402 N N . ASN A 1 182 ? -11.381 12.123 11.628 1.00 96.19 182 ASN A N 1
ATOM 1403 C CA . ASN A 1 182 ? -12.580 12.622 12.318 1.00 96.19 182 ASN A CA 1
ATOM 1404 C C . ASN A 1 182 ? -13.818 11.707 12.210 1.00 96.19 182 ASN A C 1
ATOM 1406 O O . ASN A 1 182 ? -14.955 12.166 12.309 1.00 96.19 182 ASN A O 1
ATOM 1410 N N . LYS A 1 183 ? -13.624 10.395 12.035 1.00 97.38 183 LYS A N 1
ATOM 1411 C CA . LYS A 1 183 ? -14.688 9.381 12.125 1.00 97.38 183 LYS A CA 1
ATOM 1412 C C . LYS A 1 183 ? -14.634 8.695 13.487 1.00 97.38 183 LYS A C 1
ATOM 1414 O O . LYS A 1 183 ? -14.344 7.504 13.591 1.00 97.38 183 LYS A O 1
ATOM 1419 N N . THR A 1 184 ? -14.900 9.470 14.537 1.00 96.44 184 THR A N 1
ATOM 1420 C CA . THR A 1 184 ? -14.799 9.033 15.938 1.00 96.44 184 THR A CA 1
ATOM 1421 C C . THR A 1 184 ? -15.625 7.780 16.227 1.00 96.44 184 THR A C 1
ATOM 1423 O O . THR A 1 184 ? -15.113 6.857 16.856 1.00 96.44 184 THR A O 1
ATOM 1426 N N . ASP A 1 185 ? -16.848 7.690 15.701 1.00 97.12 185 ASP A N 1
ATOM 1427 C CA . ASP A 1 185 ? -17.719 6.526 15.912 1.00 97.12 185 ASP A CA 1
ATOM 1428 C C . ASP A 1 185 ? -17.117 5.240 15.334 1.00 97.12 185 ASP A C 1
ATOM 1430 O O . ASP A 1 185 ? -17.084 4.205 16.005 1.00 97.12 185 ASP A O 1
ATOM 1434 N N . LEU A 1 186 ? -16.565 5.318 14.116 1.00 97.12 186 LEU A N 1
ATOM 1435 C CA . LEU A 1 186 ? -15.877 4.192 13.481 1.00 97.12 186 LEU A CA 1
ATOM 1436 C C . LEU A 1 186 ? -14.615 3.819 14.258 1.00 97.12 186 LEU A C 1
ATOM 1438 O O . LEU A 1 186 ? -14.384 2.641 14.514 1.00 97.12 186 LEU A O 1
ATOM 1442 N N . ALA A 1 187 ? -13.841 4.807 14.713 1.00 97.00 187 ALA A N 1
ATOM 1443 C CA . ALA A 1 187 ? -12.660 4.559 15.533 1.00 97.00 187 ALA A CA 1
ATOM 1444 C C . ALA A 1 187 ? -13.010 3.831 16.842 1.00 97.00 187 ALA A C 1
ATOM 1446 O O . ALA A 1 187 ? -12.370 2.834 17.181 1.00 97.00 187 ALA A O 1
ATOM 1447 N N . ILE A 1 188 ? -14.041 4.287 17.562 1.00 97.69 188 ILE A N 1
ATOM 1448 C CA . ILE A 1 188 ? -14.526 3.651 18.795 1.00 97.69 188 ILE A CA 1
ATOM 1449 C C . ILE A 1 188 ? -14.982 2.217 18.510 1.00 97.69 188 ILE A C 1
ATOM 1451 O O . ILE A 1 188 ? -14.594 1.295 19.232 1.00 97.69 188 ILE A O 1
ATOM 1455 N N . ALA A 1 189 ? -15.772 2.008 17.455 1.00 96.56 189 ALA A N 1
ATOM 1456 C CA . ALA A 1 189 ? -16.245 0.683 17.068 1.00 96.56 189 ALA A CA 1
ATOM 1457 C C . ALA A 1 189 ? -15.078 -0.270 16.753 1.00 96.56 189 ALA A C 1
ATOM 1459 O O . ALA A 1 189 ? -15.038 -1.392 17.269 1.00 96.56 189 ALA A O 1
ATOM 1460 N N . SER A 1 190 ? -14.086 0.187 15.983 1.00 96.06 190 SER A N 1
ATOM 1461 C CA . SER A 1 190 ? -12.885 -0.593 15.678 1.00 96.06 190 SER A CA 1
ATOM 1462 C C . SER A 1 190 ? -12.101 -0.942 16.945 1.00 96.06 190 SER A C 1
ATOM 1464 O O . SER A 1 190 ? -11.760 -2.107 17.149 1.00 96.06 190 SER A O 1
ATOM 1466 N N . TRP A 1 191 ? -11.852 0.023 17.837 1.00 97.00 191 TRP A N 1
ATOM 1467 C CA . TRP A 1 191 ? -11.113 -0.235 19.076 1.00 97.00 191 TRP A CA 1
ATOM 1468 C C . TRP A 1 191 ? -11.854 -1.165 20.039 1.00 97.00 191 TRP A C 1
ATOM 1470 O O . TRP A 1 191 ? -11.208 -1.993 20.679 1.00 97.00 191 TRP A O 1
ATOM 1480 N N . ARG A 1 192 ? -13.190 -1.103 20.116 1.00 96.12 192 ARG A N 1
ATOM 1481 C CA . ARG A 1 192 ? -13.992 -2.066 20.894 1.00 96.12 192 ARG A CA 1
ATOM 1482 C C . ARG A 1 192 ? -13.854 -3.487 20.355 1.00 96.12 192 ARG A C 1
ATOM 1484 O O . ARG A 1 192 ? -13.670 -4.415 21.134 1.00 96.12 192 ARG A O 1
ATOM 1491 N N . ASN A 1 193 ? -13.880 -3.660 19.035 1.00 94.62 193 ASN A N 1
ATOM 1492 C CA . ASN A 1 193 ? -13.673 -4.966 18.404 1.00 94.62 193 ASN A CA 1
ATOM 1493 C C . ASN A 1 193 ? -12.258 -5.508 18.688 1.00 94.62 193 ASN A C 1
ATOM 1495 O O . ASN A 1 193 ? -12.094 -6.659 19.088 1.00 94.62 193 ASN A O 1
ATOM 1499 N N . ILE A 1 194 ? -11.241 -4.645 18.581 1.00 94.81 194 ILE A N 1
ATOM 1500 C CA . ILE A 1 194 ? -9.850 -4.978 18.925 1.00 94.81 194 ILE A CA 1
ATOM 1501 C C . ILE A 1 194 ? -9.723 -5.364 20.406 1.00 94.81 194 ILE A C 1
ATOM 1503 O O . ILE A 1 194 ? -9.003 -6.304 20.729 1.00 94.81 194 ILE A O 1
ATOM 1507 N N . HIS A 1 195 ? -10.434 -4.677 21.305 1.00 94.50 195 HIS A N 1
ATOM 1508 C CA . HIS A 1 195 ? -10.487 -5.037 22.721 1.00 94.50 195 HIS A CA 1
ATOM 1509 C C . HIS A 1 195 ? -11.133 -6.414 22.932 1.00 94.50 195 HIS A C 1
ATOM 1511 O O . HIS A 1 195 ? -10.575 -7.259 23.620 1.00 94.50 195 HIS A O 1
ATOM 1517 N N . ALA A 1 196 ? -12.278 -6.676 22.306 1.00 93.31 196 ALA A N 1
ATOM 1518 C CA . ALA A 1 196 ? -13.008 -7.928 22.492 1.00 93.31 196 ALA A CA 1
ATOM 1519 C C . ALA A 1 196 ? -12.221 -9.167 22.024 1.00 93.31 196 ALA A C 1
ATOM 1521 O O . ALA A 1 196 ? -12.333 -10.229 22.628 1.00 93.31 196 ALA A O 1
ATOM 1522 N N . LYS A 1 197 ? -11.421 -9.036 20.958 1.00 90.81 197 LYS A N 1
ATOM 1523 C CA . LYS A 1 197 ? -10.682 -10.156 20.344 1.00 90.81 197 LYS A CA 1
ATOM 1524 C C . LYS A 1 197 ? -9.211 -10.247 20.756 1.00 90.81 197 LYS A C 1
ATOM 1526 O O . LYS A 1 197 ? -8.553 -11.235 20.450 1.00 90.81 197 LYS A O 1
ATOM 1531 N N . GLY A 1 198 ? -8.673 -9.200 21.377 1.00 88.19 198 GLY A N 1
ATOM 1532 C CA . GLY A 1 198 ? -7.252 -9.091 21.688 1.00 88.19 198 GLY A CA 1
ATOM 1533 C C . GLY A 1 198 ? -6.825 -9.894 22.915 1.00 88.19 198 GLY A C 1
ATOM 1534 O O . GLY A 1 198 ? -7.610 -10.123 23.837 1.00 88.19 198 GLY A O 1
ATOM 1535 N N . ASP A 1 199 ? -5.541 -10.250 22.969 1.00 91.75 199 ASP A N 1
ATOM 1536 C CA . ASP A 1 199 ? -4.883 -10.703 24.199 1.00 91.75 199 ASP A CA 1
ATOM 1537 C C . ASP A 1 199 ? -4.749 -9.558 25.228 1.00 91.75 199 ASP A C 1
ATOM 1539 O O . ASP A 1 199 ? -5.064 -8.399 24.947 1.00 91.75 199 ASP A O 1
ATOM 1543 N N . ALA A 1 200 ? -4.250 -9.852 26.432 1.00 91.44 200 ALA A N 1
ATOM 1544 C CA . ALA A 1 200 ? -4.107 -8.851 27.495 1.00 91.44 200 ALA A CA 1
ATOM 1545 C C . ALA A 1 200 ? -3.305 -7.604 27.063 1.00 91.44 200 ALA A C 1
ATOM 1547 O O . ALA A 1 200 ? -3.625 -6.477 27.457 1.00 91.44 200 ALA A O 1
ATOM 1548 N N . ARG A 1 201 ? -2.286 -7.780 26.212 1.00 90.88 201 ARG A N 1
ATOM 1549 C CA . ARG A 1 201 ? -1.462 -6.678 25.707 1.00 90.88 201 ARG A CA 1
ATOM 1550 C C . ARG A 1 201 ? -2.258 -5.819 24.725 1.00 90.88 201 ARG A C 1
ATOM 1552 O O . ARG A 1 201 ? -2.261 -4.592 24.855 1.00 90.88 201 ARG A O 1
ATOM 1559 N N . VAL A 1 202 ? -2.942 -6.439 23.765 1.00 91.69 202 VAL A N 1
ATOM 1560 C CA . VAL A 1 202 ? -3.780 -5.764 22.762 1.00 91.69 202 VAL A CA 1
ATOM 1561 C C . VAL A 1 202 ? -4.964 -5.055 23.422 1.00 91.69 202 VAL A C 1
ATOM 1563 O O . VAL A 1 202 ? -5.210 -3.886 23.111 1.00 91.69 202 VAL A O 1
ATOM 1566 N N . ARG A 1 203 ? -5.623 -5.687 24.403 1.00 93.69 203 ARG A N 1
ATOM 1567 C CA . ARG A 1 203 ? -6.682 -5.067 25.220 1.00 93.69 203 ARG A CA 1
ATOM 1568 C C . ARG A 1 203 ? -6.192 -3.816 25.934 1.00 93.69 203 ARG A C 1
ATOM 1570 O O . ARG A 1 203 ? -6.829 -2.767 25.857 1.00 93.69 203 ARG A O 1
ATOM 1577 N N 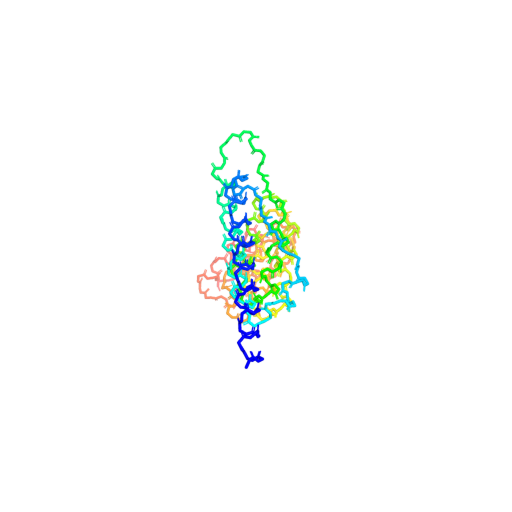. GLY A 1 204 ? -4.998 -3.871 26.525 1.00 92.62 204 GLY A N 1
ATOM 1578 C CA . GLY A 1 204 ? -4.367 -2.706 27.142 1.00 92.62 204 GLY A CA 1
ATOM 1579 C C . GLY A 1 204 ? -4.165 -1.531 26.175 1.00 92.62 204 GLY A C 1
ATOM 1580 O O . GLY A 1 204 ? -4.391 -0.380 26.554 1.00 92.62 204 GLY A O 1
ATOM 1581 N N . PHE A 1 205 ? -3.770 -1.794 24.923 1.00 92.31 205 PHE A N 1
ATOM 1582 C CA . PHE A 1 205 ? -3.675 -0.749 23.895 1.00 92.31 205 PHE A CA 1
ATOM 1583 C C . PHE A 1 205 ? -5.045 -0.181 23.517 1.00 92.31 205 PHE A C 1
ATOM 1585 O O . PHE A 1 205 ? -5.194 1.041 23.486 1.00 92.31 205 PHE A O 1
ATOM 1592 N N . ALA A 1 206 ? -6.030 -1.045 23.266 1.00 94.25 206 ALA A N 1
ATOM 1593 C CA . ALA A 1 206 ? -7.374 -0.629 22.880 1.00 94.25 206 ALA A CA 1
ATOM 1594 C C . ALA A 1 206 ? -8.053 0.215 23.968 1.00 94.25 206 ALA A C 1
ATOM 1596 O O . ALA A 1 206 ? -8.612 1.263 23.661 1.00 94.25 206 ALA A O 1
ATOM 1597 N N . ARG A 1 207 ? -7.912 -0.163 25.244 1.00 95.00 207 ARG A N 1
ATOM 1598 C CA . ARG A 1 207 ? -8.434 0.605 26.385 1.00 95.00 207 ARG A CA 1
ATOM 1599 C C . ARG A 1 207 ? -7.839 2.010 26.457 1.00 95.00 207 ARG A C 1
ATOM 1601 O O . ARG A 1 207 ? -8.572 2.981 26.611 1.00 95.00 207 ARG A O 1
ATOM 1608 N N . ARG A 1 208 ? -6.517 2.146 26.286 1.00 94.31 208 ARG A N 1
ATOM 1609 C CA . ARG A 1 208 ? -5.864 3.469 26.238 1.00 94.31 208 ARG A CA 1
ATOM 1610 C C . ARG A 1 208 ? -6.347 4.307 25.055 1.00 94.31 208 ARG A C 1
ATOM 1612 O O . ARG A 1 208 ? -6.492 5.516 25.200 1.00 94.31 208 ARG A O 1
ATOM 1619 N N . ALA A 1 209 ? -6.563 3.689 23.895 1.00 94.31 209 ALA A N 1
ATOM 1620 C CA . ALA A 1 209 ? -7.080 4.386 22.722 1.00 94.31 209 ALA A CA 1
ATOM 1621 C C . ALA A 1 209 ? -8.531 4.851 22.932 1.00 94.31 209 ALA A C 1
ATOM 1623 O O . ALA A 1 209 ? -8.833 6.008 22.665 1.00 94.31 209 ALA A O 1
ATOM 1624 N N . LEU A 1 210 ? -9.395 3.996 23.485 1.00 95.62 210 LEU A N 1
ATOM 1625 C CA . LEU A 1 210 ? -10.789 4.320 23.804 1.00 95.62 210 LEU A CA 1
ATOM 1626 C C . LEU A 1 210 ? -10.901 5.426 24.856 1.00 95.62 210 LEU A C 1
ATOM 1628 O O . LEU A 1 210 ? -11.666 6.365 24.657 1.00 95.62 210 LEU A O 1
ATOM 1632 N N . ALA A 1 211 ? -10.068 5.394 25.899 1.00 95.50 211 ALA A N 1
ATOM 1633 C CA . ALA A 1 211 ? -10.037 6.447 26.913 1.00 95.50 211 ALA A CA 1
ATOM 1634 C C . ALA A 1 211 ? -9.683 7.823 26.318 1.00 95.50 211 ALA A C 1
ATOM 1636 O O . ALA A 1 211 ? -10.303 8.823 26.668 1.00 95.50 211 ALA A O 1
ATOM 1637 N N . LYS A 1 212 ? -8.740 7.882 25.362 1.00 94.38 212 LYS A N 1
ATOM 1638 C CA . LYS A 1 212 ? -8.417 9.123 24.626 1.00 94.38 212 LYS A CA 1
ATOM 1639 C C . LYS A 1 212 ? -9.582 9.642 23.780 1.00 94.38 212 LYS A C 1
ATOM 1641 O O . LYS A 1 212 ? -9.623 10.830 23.486 1.00 94.38 212 LYS A O 1
ATOM 1646 N N . LEU A 1 213 ? -10.503 8.762 23.392 1.00 94.00 213 LEU A N 1
ATOM 1647 C CA . LEU A 1 213 ? -11.731 9.093 22.667 1.00 94.00 213 LEU A CA 1
ATOM 1648 C C . LEU A 1 213 ? -12.923 9.333 23.615 1.00 94.00 213 LEU A C 1
ATOM 1650 O O . LEU A 1 213 ? -14.054 9.423 23.151 1.00 94.00 213 LEU A O 1
ATOM 1654 N N . GLY A 1 214 ? -12.693 9.417 24.932 1.00 93.69 214 GLY A N 1
ATOM 1655 C CA . GLY A 1 214 ? -13.737 9.661 25.934 1.00 93.69 214 GLY A CA 1
ATOM 1656 C C . GLY A 1 214 ? -14.571 8.430 26.307 1.00 93.69 214 GLY A C 1
ATOM 1657 O O . GLY A 1 214 ? -15.613 8.571 26.939 1.00 93.69 214 GLY A O 1
ATOM 1658 N N . VAL A 1 215 ? -14.134 7.222 25.937 1.00 93.62 215 VAL A N 1
ATOM 1659 C CA . VAL A 1 215 ? -14.854 5.969 26.206 1.00 93.62 215 VAL A CA 1
ATOM 1660 C C . VAL A 1 215 ? -14.132 5.155 27.277 1.00 93.62 215 VAL A C 1
ATOM 1662 O O . VAL A 1 215 ? -12.993 4.730 27.084 1.00 93.62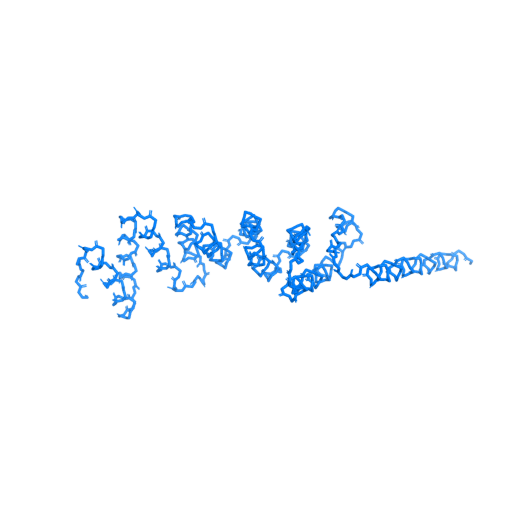 215 VAL A O 1
ATOM 1665 N N . SER A 1 216 ? -14.819 4.888 28.390 1.00 87.19 216 SER A N 1
ATOM 1666 C CA . SER A 1 216 ? -14.368 3.922 29.398 1.00 87.19 216 SER A CA 1
ATOM 1667 C C . SER A 1 216 ? -14.788 2.502 29.013 1.00 87.19 216 SER A C 1
ATOM 1669 O O . SER A 1 216 ? -15.838 2.301 28.400 1.00 87.19 216 SER A O 1
ATOM 1671 N N . VAL A 1 217 ? -13.957 1.521 29.356 1.00 84.06 217 VAL A N 1
ATOM 1672 C CA . VAL A 1 217 ? -14.199 0.097 29.100 1.00 84.06 217 VAL A CA 1
ATOM 1673 C C . VAL A 1 217 ? -13.669 -0.697 30.280 1.00 84.06 217 VAL A C 1
ATOM 1675 O O . VAL A 1 217 ? -12.590 -0.376 30.793 1.00 84.06 217 VAL A O 1
ATOM 1678 N N . ASP A 1 218 ? -14.417 -1.722 30.673 1.00 75.50 218 ASP A N 1
ATOM 1679 C CA . ASP A 1 218 ? -14.052 -2.599 31.780 1.00 75.50 218 ASP A CA 1
ATOM 1680 C C . ASP A 1 218 ? -12.778 -3.420 31.475 1.00 75.50 218 ASP A C 1
ATOM 1682 O O . ASP A 1 218 ? -12.419 -3.572 30.299 1.00 75.50 218 ASP A O 1
ATOM 1686 N N . PRO A 1 219 ? -12.063 -3.891 32.520 1.00 64.69 219 PRO A N 1
ATOM 1687 C CA . PRO A 1 219 ? -10.780 -4.595 32.400 1.00 64.69 219 PRO A CA 1
ATOM 1688 C C . PRO A 1 219 ? -10.779 -5.859 31.527 1.00 64.69 219 PRO A C 1
ATOM 1690 O O . PRO A 1 219 ? -11.782 -6.606 31.538 1.00 64.69 219 PRO A O 1
#

Mean predicted aligned error: 9.91 Å

Solvent-accessible surface area (backbone atoms only — not comparable to full-atom values): 11657 Å² total; per-residue (Å²): 110,71,70,59,54,52,52,52,50,52,51,52,49,52,48,50,51,51,51,49,48,51,48,51,50,49,49,42,64,72,66,46,76,80,64,72,80,71,73,62,67,71,59,47,57,71,76,36,64,95,41,30,54,61,52,20,52,55,52,48,53,50,52,52,52,47,50,51,50,52,70,68,58,74,72,94,65,77,72,79,69,70,57,50,62,61,42,42,51,49,28,43,68,48,26,70,82,46,55,59,52,41,53,54,45,24,50,54,29,39,77,71,70,37,47,71,55,20,48,51,46,26,52,52,50,30,67,78,38,74,66,48,21,62,36,35,40,52,45,14,46,48,25,44,76,72,67,64,38,26,54,63,13,14,53,24,12,40,52,11,40,72,27,70,90,27,54,90,58,26,49,58,51,12,23,50,22,20,44,74,51,72,34,53,68,59,16,47,54,42,33,51,53,46,32,76,74,38,55,76,68,48,26,54,52,25,48,57,54,32,46,77,72,76,39,87,75,83,135

pLDDT: mean 85.34, std 15.23, range [41.78, 98.69]